Protein AF-0000000085161981 (afdb_homodimer)

InterPro domains:
  IPR054345 Molecular chaperone Tir-like [PF22550] (4-124)

Secondary structure (DSSP, 8-state):
----HHHHHHHHTT--EEEEETTEEEE--TTTT-TTEEEEEETTEEEEEEEEEEPPSSSHHHHHHHHHHHHHHT-SSSEEEEETTEEEEEEEEETTT--HHHHHHHHHHHHHHHHHHHHHHGGGS----/----HHHHHHHHHT--EEEEETTEEEE--TTTT-TTEEEEEETTEEEEEEEEEEPPSSSHHHHHHHHHHHHHHT-SSSEEEEETTEEEEEEEEETTT--HHHHHHHHHHHHHHHHHHHHHHGGGS----

Structure (mmCIF, N/CA/C/O backbone):
data_AF-0000000085161981-model_v1
#
loop_
_entity.id
_entity.type
_entity.pdbx_description
1 polymer 'Molecular chaperone Tir'
#
loop_
_atom_site.group_PDB
_atom_site.id
_atom_site.type_symbol
_atom_site.label_atom_id
_atom_site.label_alt_id
_atom_site.label_comp_id
_atom_site.label_asym_id
_atom_site.label_entity_id
_atom_site.label_seq_id
_atom_site.pdbx_PDB_ins_code
_atom_site.Cartn_x
_atom_site.Cartn_y
_atom_site.Cartn_z
_atom_site.occupancy
_atom_site.B_iso_or_equiv
_atom_site.auth_seq_id
_atom_site.auth_comp_id
_atom_site.auth_asym_id
_atom_site.auth_atom_id
_atom_site.pdbx_PDB_model_num
ATOM 1 N N . MET A 1 1 ? 21.594 -10.086 -23.703 1 44.62 1 MET A N 1
ATOM 2 C CA . MET A 1 1 ? 21 -8.805 -23.344 1 44.62 1 MET A CA 1
ATOM 3 C C . MET A 1 1 ? 21.125 -8.547 -21.844 1 44.62 1 MET A C 1
ATOM 5 O O . MET A 1 1 ? 21.25 -9.484 -21.047 1 44.62 1 MET A O 1
ATOM 9 N N . ALA A 1 2 ? 21.625 -7.461 -21.422 1 52.31 2 ALA A N 1
ATOM 10 C CA . ALA A 1 2 ? 22 -7.184 -20.031 1 52.31 2 ALA A CA 1
ATOM 11 C C . ALA A 1 2 ? 20.875 -7.527 -19.078 1 52.31 2 ALA A C 1
ATOM 13 O O . ALA A 1 2 ? 19.703 -7.227 -19.344 1 52.31 2 ALA A O 1
ATOM 14 N N . GLU A 1 3 ? 21.031 -8.594 -18.359 1 70.12 3 GLU A N 1
ATOM 15 C CA . GLU A 1 3 ? 20.094 -8.992 -17.312 1 70.12 3 GLU A CA 1
ATOM 16 C C . GLU A 1 3 ? 19.562 -7.777 -16.547 1 70.12 3 GLU A C 1
ATOM 18 O O . GLU A 1 3 ? 20.328 -6.887 -16.188 1 70.12 3 GLU A O 1
ATOM 23 N N . SER A 1 4 ? 18.25 -7.562 -16.641 1 87.69 4 SER A N 1
ATOM 24 C CA . SER A 1 4 ? 17.641 -6.434 -15.93 1 87.69 4 SER A CA 1
ATOM 25 C C . SER A 1 4 ? 17.891 -6.531 -14.43 1 87.69 4 SER A C 1
ATOM 27 O O . SER A 1 4 ? 18.172 -7.609 -13.906 1 87.69 4 SER A O 1
ATOM 29 N N . LYS A 1 5 ? 18.094 -5.414 -13.781 1 94.06 5 LYS A N 1
ATOM 30 C CA . LYS A 1 5 ? 18.172 -5.301 -12.328 1 94.06 5 LYS A CA 1
ATOM 31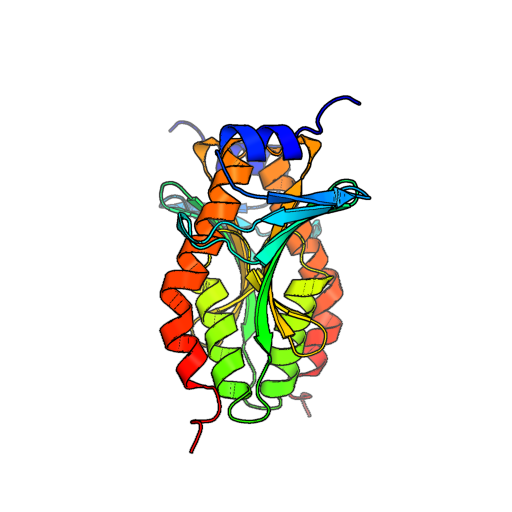 C C . LYS A 1 5 ? 17.188 -6.238 -11.641 1 94.06 5 LYS A C 1
ATOM 33 O O . LYS A 1 5 ? 17.516 -6.891 -10.656 1 94.06 5 LYS A O 1
ATOM 38 N N . ILE A 1 6 ? 16.031 -6.438 -12.188 1 96.12 6 ILE A N 1
ATOM 39 C CA . ILE A 1 6 ? 14.961 -7.246 -11.617 1 96.12 6 ILE A CA 1
ATOM 40 C C . ILE A 1 6 ? 15.297 -8.727 -11.758 1 96.12 6 ILE A C 1
ATOM 42 O O . ILE A 1 6 ? 15.195 -9.492 -10.797 1 96.12 6 ILE A O 1
ATOM 46 N N . GLU A 1 7 ? 15.703 -9.102 -12.898 1 94.69 7 GLU A N 1
ATOM 47 C CA . GLU A 1 7 ? 16.047 -10.492 -13.133 1 94.69 7 GLU A CA 1
ATOM 48 C C . GLU A 1 7 ? 17.234 -10.922 -12.266 1 94.69 7 GLU A C 1
ATOM 50 O O . GLU A 1 7 ? 17.25 -12.031 -11.734 1 94.69 7 GLU A O 1
ATOM 55 N N . ARG A 1 8 ? 18.188 -10.023 -12.164 1 95.88 8 ARG A N 1
ATOM 56 C CA . ARG A 1 8 ? 19.328 -10.297 -11.305 1 95.88 8 ARG A CA 1
ATOM 57 C C . ARG A 1 8 ? 18.891 -10.547 -9.867 1 95.88 8 ARG A C 1
ATOM 59 O O . ARG A 1 8 ? 19.406 -11.453 -9.195 1 95.88 8 ARG A O 1
ATOM 66 N N . TYR A 1 9 ? 17.953 -9.695 -9.391 1 97.19 9 TYR A N 1
ATOM 67 C CA . TYR A 1 9 ? 17.453 -9.867 -8.031 1 97.19 9 TYR A CA 1
ATOM 68 C C . TYR A 1 9 ? 16.75 -11.211 -7.883 1 97.19 9 TYR A C 1
ATOM 70 O O . TYR A 1 9 ? 16.906 -11.891 -6.871 1 97.19 9 TYR A O 1
ATOM 78 N N . LEU A 1 10 ? 15.992 -11.617 -8.883 1 96.81 10 LEU A N 1
ATOM 79 C CA . LEU A 1 10 ? 15.281 -12.891 -8.844 1 96.81 10 LEU A CA 1
ATOM 80 C C . LEU A 1 10 ? 16.266 -14.055 -8.781 1 96.81 10 LEU A C 1
ATOM 82 O O . LEU A 1 10 ? 16.047 -15.016 -8.039 1 96.81 10 LEU A O 1
ATOM 86 N N . ILE A 1 11 ? 17.312 -13.93 -9.523 1 95.88 11 ILE A N 1
ATOM 87 C CA . ILE A 1 11 ? 18.344 -14.953 -9.562 1 95.88 11 ILE A CA 1
ATOM 88 C C . ILE A 1 11 ? 19.047 -15.023 -8.203 1 95.88 11 ILE A C 1
ATOM 90 O O . ILE A 1 11 ? 19.219 -16.109 -7.645 1 95.88 11 ILE A O 1
ATOM 94 N N . ASP A 1 12 ? 19.391 -13.906 -7.695 1 96.56 12 ASP A N 1
ATOM 95 C CA . ASP A 1 12 ? 20.109 -13.852 -6.426 1 96.56 12 ASP A CA 1
ATOM 96 C C . ASP A 1 12 ? 19.25 -14.391 -5.289 1 96.56 12 ASP A C 1
ATOM 98 O O . ASP A 1 12 ? 19.766 -14.992 -4.34 1 96.56 12 ASP A O 1
ATOM 102 N N . LEU A 1 13 ? 17.969 -14.203 -5.375 1 95.56 13 LEU A N 1
ATOM 103 C CA . LEU A 1 13 ? 17.031 -14.688 -4.363 1 95.56 13 LEU A CA 1
ATOM 104 C C . LEU A 1 13 ? 16.781 -16.188 -4.539 1 95.56 13 LEU A C 1
ATOM 106 O O . LEU A 1 13 ? 16.172 -16.812 -3.672 1 95.56 13 LEU A O 1
ATOM 110 N N . MET A 1 14 ? 17.156 -16.766 -5.621 1 95.06 14 MET A N 1
ATOM 111 C CA . MET A 1 14 ? 17.062 -18.188 -5.945 1 95.06 14 MET A CA 1
ATOM 112 C C . MET A 1 14 ? 15.602 -18.609 -6.07 1 95.06 14 MET A C 1
ATOM 114 O O . MET A 1 14 ? 15.211 -19.672 -5.562 1 95.06 14 MET A O 1
ATOM 118 N N . PHE A 1 15 ? 14.852 -17.656 -6.66 1 95.38 15 PHE A N 1
ATOM 119 C CA . PHE A 1 15 ? 13.461 -18 -6.926 1 95.38 15 PHE A CA 1
ATOM 120 C C . PHE A 1 15 ? 13.328 -18.703 -8.266 1 95.38 15 PHE A C 1
ATOM 122 O O . PHE A 1 15 ? 14.055 -18.406 -9.211 1 95.38 15 PHE A O 1
ATOM 129 N N . THR A 1 16 ? 12.438 -19.672 -8.258 1 96.44 16 THR A N 1
ATOM 130 C CA . THR A 1 16 ? 12.016 -20.219 -9.547 1 96.44 16 THR A CA 1
ATOM 131 C C . THR A 1 16 ? 11.039 -19.281 -10.234 1 96.44 16 THR A C 1
ATOM 133 O O . THR A 1 16 ? 10.055 -18.859 -9.633 1 96.44 16 THR A O 1
ATOM 136 N N . TYR A 1 17 ? 11.359 -18.812 -11.438 1 96.88 17 TYR A N 1
ATOM 137 C CA . TYR A 1 17 ? 10.484 -17.875 -12.156 1 96.88 17 TYR A CA 1
ATOM 138 C C . TYR A 1 17 ? 10.516 -18.141 -13.656 1 96.88 17 TYR A C 1
ATOM 140 O O . TYR A 1 17 ? 11.375 -18.891 -14.141 1 96.88 17 TYR A O 1
ATOM 148 N N . ARG A 1 18 ? 9.531 -17.672 -14.328 1 97.44 18 ARG A N 1
ATOM 149 C CA . ARG A 1 18 ? 9.5 -17.672 -15.789 1 97.44 18 ARG A CA 1
ATOM 150 C C . ARG A 1 18 ? 9.523 -16.234 -16.328 1 97.44 18 ARG A C 1
ATOM 152 O O . ARG A 1 18 ? 8.836 -15.359 -15.805 1 97.44 18 ARG A O 1
ATOM 159 N N . ASP A 1 19 ? 10.352 -16.016 -17.297 1 96.56 19 ASP A N 1
ATOM 160 C CA . ASP A 1 19 ? 10.375 -14.758 -18.031 1 96.56 19 ASP A CA 1
ATOM 161 C C . ASP A 1 19 ? 9.305 -14.727 -19.109 1 96.56 19 ASP A C 1
ATOM 163 O O . ASP A 1 19 ? 9.398 -15.469 -20.094 1 96.56 19 ASP A O 1
ATOM 167 N N . LEU A 1 20 ? 8.336 -13.883 -18.984 1 96.12 20 LEU A N 1
ATOM 168 C CA . LEU A 1 20 ? 7.211 -13.852 -19.922 1 96.12 20 LEU A CA 1
ATOM 169 C C . LEU A 1 20 ? 7.477 -12.875 -21.062 1 96.12 20 LEU A C 1
ATOM 171 O O . LEU A 1 20 ? 6.672 -12.766 -21.984 1 96.12 20 LEU A O 1
ATOM 175 N N . GLY A 1 21 ? 8.625 -12.234 -21 1 93.88 21 GLY A N 1
ATOM 176 C CA . GLY A 1 21 ? 8.898 -11.172 -21.953 1 93.88 21 GLY A CA 1
ATOM 177 C C . GLY A 1 21 ? 8.242 -9.859 -21.594 1 93.88 21 GLY A C 1
ATOM 178 O O . GLY A 1 21 ? 7.434 -9.797 -20.672 1 93.88 21 GLY A O 1
ATOM 179 N N . ASP A 1 22 ? 8.711 -8.703 -22.297 1 93.94 22 ASP A N 1
ATOM 180 C CA . ASP A 1 22 ? 8.117 -7.383 -22.125 1 93.94 22 ASP A CA 1
ATOM 181 C C . ASP A 1 22 ? 8.227 -6.902 -20.688 1 93.94 22 ASP A C 1
ATOM 183 O O . ASP A 1 22 ? 7.266 -6.359 -20.141 1 93.94 22 ASP A O 1
ATOM 187 N N . ASN A 1 23 ? 9.289 -7.258 -20.062 1 95.31 23 ASN A N 1
ATOM 188 C CA . ASN A 1 23 ? 9.586 -6.797 -18.703 1 95.31 23 ASN A CA 1
ATOM 189 C C . ASN A 1 23 ? 8.609 -7.371 -17.688 1 95.31 23 ASN A C 1
ATOM 191 O O . ASN A 1 23 ? 8.141 -6.656 -16.812 1 95.31 23 ASN A O 1
ATOM 195 N N . MET A 1 24 ? 8.258 -8.531 -17.891 1 97.25 24 MET A N 1
ATOM 196 C CA . MET A 1 24 ? 7.324 -9.203 -17 1 97.25 24 MET A CA 1
ATOM 197 C C . MET A 1 24 ? 7.828 -10.594 -16.641 1 97.25 24 MET A C 1
ATOM 199 O O . MET A 1 24 ? 8.336 -11.32 -17.484 1 97.25 24 MET A O 1
ATOM 203 N N . TRP A 1 25 ? 7.73 -10.961 -15.391 1 97.94 25 TRP A N 1
ATOM 204 C CA . TRP A 1 25 ? 8.125 -12.258 -14.844 1 97.94 25 TRP A CA 1
ATOM 205 C C . TRP A 1 25 ? 7.031 -12.82 -13.945 1 97.94 25 TRP A C 1
ATOM 207 O O . TRP A 1 25 ? 6.305 -12.062 -13.297 1 97.94 25 TRP A O 1
ATOM 217 N N . ILE A 1 26 ? 6.91 -14.094 -13.938 1 98.19 26 ILE A N 1
ATOM 218 C CA . ILE A 1 26 ? 6.012 -14.75 -13 1 98.19 26 ILE A CA 1
ATOM 219 C C . ILE A 1 26 ? 6.805 -15.711 -12.117 1 98.19 26 ILE A C 1
ATOM 221 O O . ILE A 1 26 ? 7.594 -16.516 -12.617 1 98.19 26 ILE A O 1
ATOM 225 N N . ILE A 1 27 ? 6.688 -15.555 -10.852 1 97.94 27 ILE A N 1
ATOM 226 C CA . ILE A 1 27 ? 7.367 -16.406 -9.875 1 97.94 27 ILE A CA 1
ATOM 227 C C . ILE A 1 27 ? 6.551 -17.672 -9.641 1 97.94 27 ILE A C 1
ATOM 229 O O . ILE A 1 27 ? 5.348 -17.609 -9.375 1 97.94 27 ILE A O 1
ATOM 233 N N . GLU A 1 28 ? 7.156 -18.797 -9.797 1 95.81 28 GLU A N 1
ATOM 234 C CA . GLU A 1 28 ? 6.578 -20.109 -9.555 1 95.81 28 GLU A CA 1
ATOM 235 C C . GLU A 1 28 ? 7.348 -20.859 -8.477 1 95.81 28 GLU A C 1
ATOM 237 O O . GLU A 1 28 ? 8.016 -21.859 -8.766 1 95.81 28 GLU A O 1
ATOM 242 N N . ASP A 1 29 ? 7.289 -20.359 -7.387 1 91.06 29 ASP A N 1
ATOM 243 C CA . ASP A 1 29 ? 8.07 -20.859 -6.266 1 91.06 29 ASP A CA 1
ATOM 244 C C . ASP A 1 29 ? 7.18 -21.203 -5.078 1 91.06 29 ASP A C 1
ATOM 246 O O . ASP A 1 29 ? 6.879 -20.344 -4.25 1 91.06 29 ASP A O 1
ATOM 250 N N . GLU A 1 30 ? 6.777 -22.406 -4.988 1 86.81 30 GLU A N 1
ATOM 251 C CA . GLU A 1 30 ? 5.891 -22.859 -3.926 1 86.81 30 GLU A CA 1
ATOM 252 C C . GLU A 1 30 ? 6.617 -22.938 -2.586 1 86.81 30 GLU A C 1
ATOM 254 O O . GLU A 1 30 ? 6.027 -22.656 -1.539 1 86.81 30 GLU A O 1
ATOM 259 N N . ASP A 1 31 ? 7.914 -23.266 -2.646 1 88.06 31 ASP A N 1
ATOM 260 C CA . ASP A 1 31 ? 8.703 -23.422 -1.424 1 88.06 31 ASP A CA 1
ATOM 261 C C . ASP A 1 31 ? 8.742 -22.125 -0.632 1 88.06 31 ASP A C 1
ATOM 263 O O . ASP A 1 31 ? 8.797 -22.141 0.6 1 88.06 31 ASP A O 1
ATOM 267 N N . HIS A 1 32 ? 8.648 -21 -1.341 1 87.38 32 HIS A N 1
ATOM 268 C CA . HIS A 1 32 ? 8.695 -19.703 -0.683 1 87.38 32 HIS A CA 1
ATOM 269 C C . HIS A 1 32 ? 7.312 -19.062 -0.629 1 87.38 32 HIS A C 1
ATOM 271 O O . HIS A 1 32 ? 7.18 -17.875 -0.322 1 87.38 32 HIS A O 1
ATOM 277 N N . SER A 1 33 ? 6.281 -19.766 -1.031 1 90.56 33 SER A N 1
ATOM 278 C CA . SER A 1 33 ? 4.898 -19.297 -1.006 1 90.56 33 SER A CA 1
ATOM 279 C C . SER A 1 33 ? 4.707 -18.094 -1.92 1 90.56 33 SER A C 1
ATOM 281 O O . SER A 1 33 ? 4.008 -17.141 -1.562 1 90.56 33 SER A O 1
ATOM 283 N N . LEU A 1 34 ? 5.363 -18.062 -3.055 1 94.44 34 LEU A N 1
ATOM 284 C CA . LEU A 1 34 ? 5.285 -16.969 -4.004 1 94.44 34 LEU A CA 1
ATOM 285 C C . LEU A 1 34 ? 4.766 -17.438 -5.355 1 94.44 34 LEU A C 1
ATOM 287 O O . LEU A 1 34 ? 5.027 -16.812 -6.383 1 94.44 34 LEU A O 1
ATOM 291 N N . ASN A 1 35 ? 4.094 -18.578 -5.246 1 94.44 35 ASN A N 1
ATOM 292 C CA . ASN A 1 35 ? 3.559 -19.078 -6.508 1 94.44 35 ASN A CA 1
ATOM 293 C C . ASN A 1 35 ? 2.521 -18.125 -7.094 1 94.44 35 ASN A C 1
ATOM 295 O O . ASN A 1 35 ? 1.582 -17.719 -6.406 1 94.44 35 ASN A O 1
ATOM 299 N N . GLY A 1 36 ? 2.73 -17.734 -8.367 1 96.25 36 GLY A N 1
ATOM 300 C CA . GLY A 1 36 ? 1.755 -16.922 -9.078 1 96.25 36 GLY A CA 1
ATOM 301 C C . GLY A 1 36 ? 2.006 -15.438 -8.945 1 96.25 36 GLY A C 1
ATOM 302 O O . GLY A 1 36 ? 1.301 -14.625 -9.547 1 96.25 36 GLY A O 1
ATOM 303 N N . VAL A 1 37 ? 3.029 -15.078 -8.203 1 98 37 VAL A N 1
ATOM 304 C CA . VAL A 1 37 ? 3.363 -13.664 -8.062 1 98 37 VAL A CA 1
ATOM 305 C C . VAL A 1 37 ? 3.957 -13.141 -9.367 1 98 37 VAL A C 1
ATOM 307 O O . VAL A 1 37 ? 4.852 -13.766 -9.945 1 98 37 VAL A O 1
ATOM 310 N N . VAL A 1 38 ? 3.455 -12.031 -9.82 1 98.06 38 VAL A N 1
ATOM 311 C CA . VAL A 1 38 ? 3.916 -11.414 -11.062 1 98.06 38 VAL A CA 1
ATOM 312 C C . VAL A 1 38 ? 4.754 -10.172 -10.742 1 98.06 38 VAL A C 1
ATOM 314 O O . VAL A 1 38 ? 4.387 -9.375 -9.875 1 98.06 38 VAL A O 1
ATOM 317 N N . VAL A 1 39 ? 5.891 -10.055 -11.383 1 98.19 39 VAL A N 1
ATOM 318 C CA . VAL A 1 39 ? 6.734 -8.859 -11.336 1 98.19 39 VAL A CA 1
ATOM 319 C C . VAL A 1 39 ? 6.781 -8.211 -12.719 1 98.19 39 VAL A C 1
ATOM 321 O O . VAL A 1 39 ? 7.102 -8.867 -13.711 1 98.19 39 VAL A O 1
ATOM 324 N N . MET A 1 40 ? 6.449 -6.984 -12.719 1 97.25 40 MET A N 1
ATOM 325 C CA . MET A 1 40 ? 6.441 -6.266 -13.984 1 97.25 40 MET A CA 1
ATOM 326 C C . MET A 1 40 ? 7.133 -4.914 -13.852 1 97.25 40 MET A C 1
ATOM 328 O O . MET A 1 40 ? 7.012 -4.25 -12.82 1 97.25 40 MET A O 1
ATOM 332 N N . TYR A 1 41 ? 7.848 -4.547 -14.859 1 97.5 41 TYR A N 1
ATOM 333 C CA . TYR A 1 41 ? 8.453 -3.221 -14.922 1 97.5 41 TYR A CA 1
ATOM 334 C C . TYR A 1 41 ? 7.738 -2.342 -15.938 1 97.5 41 TYR A C 1
ATOM 336 O O . TYR A 1 41 ? 7.742 -2.635 -17.141 1 97.5 41 TYR A O 1
ATOM 344 N N . GLU A 1 42 ? 7.016 -1.438 -15.508 1 94.19 42 GLU A N 1
ATOM 345 C CA . GLU A 1 42 ? 6.418 -0.346 -16.266 1 94.19 42 GLU A CA 1
ATOM 346 C C . GLU A 1 42 ? 7 1.001 -15.852 1 94.19 42 GLU A C 1
ATOM 348 O O . GLU A 1 42 ? 6.59 1.577 -14.844 1 94.19 42 GLU A O 1
ATOM 353 N N . ALA A 1 43 ? 7.91 1.453 -16.734 1 92.38 43 ALA A N 1
ATOM 354 C CA . ALA A 1 43 ? 8.703 2.619 -16.359 1 92.38 43 ALA A CA 1
ATOM 355 C C . ALA A 1 43 ? 7.82 3.736 -15.812 1 92.38 43 ALA A C 1
ATOM 357 O O . ALA A 1 43 ? 6.793 4.07 -16.422 1 92.38 43 ALA A O 1
ATOM 358 N N . PRO A 1 44 ? 8.375 4.297 -14.594 1 92.56 44 PRO A N 1
ATOM 359 C CA . PRO A 1 44 ? 9.586 4.055 -13.812 1 92.56 44 PRO A CA 1
ATOM 360 C C . PRO A 1 44 ? 9.359 3.078 -12.656 1 92.56 44 PRO A C 1
ATOM 362 O O . PRO A 1 44 ? 10.195 2.975 -11.758 1 92.56 44 PRO A O 1
ATOM 365 N N . LEU A 1 45 ? 8.234 2.27 -12.703 1 94 45 LEU A N 1
ATOM 366 C CA . LEU A 1 45 ? 7.816 1.512 -11.531 1 94 45 LEU A CA 1
ATOM 367 C C . LEU A 1 45 ? 8.023 0.016 -11.742 1 94 45 LEU A C 1
ATOM 369 O O . LEU A 1 45 ? 7.945 -0.467 -12.875 1 94 45 LEU A O 1
ATOM 373 N N . VAL A 1 46 ? 8.398 -0.599 -10.68 1 96.5 46 VAL A N 1
ATOM 374 C CA . VAL A 1 46 ? 8.32 -2.053 -10.578 1 96.5 46 VAL A CA 1
ATOM 375 C C . VAL A 1 46 ? 7.051 -2.449 -9.82 1 96.5 46 VAL A C 1
ATOM 377 O O . VAL A 1 46 ? 6.852 -2.045 -8.672 1 96.5 46 VAL A O 1
ATOM 380 N N . ILE A 1 47 ? 6.199 -3.209 -10.492 1 97 47 ILE A N 1
ATOM 381 C CA . ILE A 1 47 ? 4.93 -3.615 -9.906 1 97 47 ILE A CA 1
ATOM 382 C C . ILE A 1 47 ? 4.977 -5.102 -9.555 1 97 47 ILE A C 1
ATOM 384 O O . ILE A 1 47 ? 5.34 -5.934 -10.391 1 97 47 ILE A O 1
ATOM 388 N N . ILE A 1 48 ? 4.746 -5.402 -8.359 1 97.56 48 ILE A N 1
ATOM 389 C CA . ILE A 1 48 ? 4.645 -6.773 -7.875 1 97.56 48 ILE A CA 1
ATOM 390 C C . ILE A 1 48 ? 3.205 -7.074 -7.465 1 97.56 48 ILE A C 1
ATOM 392 O O . ILE A 1 48 ? 2.641 -6.383 -6.613 1 97.56 48 ILE A O 1
ATOM 396 N N . ARG A 1 49 ? 2.619 -8.055 -8.055 1 97.56 49 ARG A N 1
ATOM 397 C CA . ARG A 1 49 ? 1.221 -8.305 -7.723 1 97.56 49 ARG A CA 1
ATOM 398 C C . ARG A 1 49 ? 0.894 -9.789 -7.805 1 97.56 49 ARG A C 1
ATOM 400 O O . ARG A 1 49 ? 1.59 -10.547 -8.484 1 97.56 49 ARG A O 1
ATOM 407 N N . VAL A 1 50 ? -0.146 -10.188 -7.117 1 97.56 50 VAL A N 1
ATOM 408 C CA . VAL A 1 50 ? -0.612 -11.57 -7.148 1 97.56 50 VAL A CA 1
ATOM 409 C C . VAL A 1 50 ? -2.125 -11.609 -6.953 1 97.56 50 VAL A C 1
ATOM 411 O O . VAL A 1 50 ? -2.684 -10.805 -6.207 1 97.56 50 VAL A O 1
ATOM 414 N N . LEU A 1 51 ? -2.738 -12.484 -7.715 1 97.25 51 LEU A N 1
ATOM 415 C CA . LEU A 1 51 ? -4.156 -12.758 -7.508 1 97.25 51 LEU A CA 1
ATOM 416 C C . LEU A 1 51 ? -4.367 -13.578 -6.238 1 97.25 51 LEU A C 1
ATOM 418 O O . LEU A 1 51 ? -3.838 -14.68 -6.113 1 97.25 51 LEU A O 1
ATOM 422 N N . VAL A 1 52 ? -5.105 -13.016 -5.309 1 96.75 52 VAL A N 1
ATOM 423 C CA . VAL A 1 52 ? -5.367 -13.711 -4.055 1 96.75 52 VAL A CA 1
ATOM 424 C C . VAL A 1 52 ? -6.605 -14.594 -4.199 1 96.75 52 VAL A C 1
ATOM 426 O O . VAL A 1 52 ? -6.578 -15.773 -3.85 1 96.75 52 VAL A O 1
ATOM 429 N N . MET A 1 53 ? -7.625 -14.016 -4.707 1 96.06 53 MET A N 1
ATOM 430 C CA . MET A 1 53 ? -8.867 -14.742 -4.949 1 96.06 53 MET A CA 1
ATOM 431 C C . MET A 1 53 ? -9.852 -13.875 -5.73 1 96.06 53 MET A C 1
ATOM 433 O O . MET A 1 53 ? -9.688 -12.664 -5.816 1 96.06 53 MET A O 1
ATOM 437 N N . HIS A 1 54 ? -10.844 -14.602 -6.297 1 95.69 54 HIS A N 1
ATOM 438 C CA . HIS A 1 54 ? -11.969 -13.875 -6.879 1 95.69 54 HIS A CA 1
ATOM 439 C C . HIS A 1 54 ? -12.93 -13.383 -5.801 1 95.69 54 HIS A C 1
ATOM 441 O O . HIS A 1 54 ? -13.234 -14.117 -4.855 1 95.69 54 HIS A O 1
ATOM 447 N N . ALA A 1 55 ? -13.312 -12.141 -5.949 1 95.81 55 ALA A N 1
ATOM 448 C CA . ALA A 1 55 ? -14.25 -11.602 -4.965 1 95.81 55 ALA A CA 1
ATOM 449 C C . ALA A 1 55 ? -15.602 -12.297 -5.051 1 95.81 55 ALA A C 1
ATOM 451 O O . ALA A 1 55 ? -16.219 -12.336 -6.121 1 95.81 55 ALA A O 1
ATOM 452 N N . PRO A 1 56 ? -15.984 -12.836 -3.963 1 93.88 56 PRO A N 1
ATOM 453 C CA . PRO A 1 56 ? -17.297 -13.492 -3.988 1 93.88 56 PRO A CA 1
ATOM 454 C C . PRO A 1 56 ? -18.453 -12.5 -4.098 1 93.88 56 PRO A C 1
ATOM 456 O O . PRO A 1 56 ? -18.281 -11.32 -3.785 1 93.88 56 PRO A O 1
ATOM 459 N N . GLU A 1 57 ? -19.578 -13.055 -4.48 1 91.69 57 GLU A N 1
ATOM 460 C CA . GLU A 1 57 ? -20.766 -12.211 -4.594 1 91.69 57 GLU A CA 1
ATOM 461 C C . GLU A 1 57 ? -21.406 -11.961 -3.229 1 91.69 57 GLU A C 1
ATOM 463 O O . GLU A 1 57 ? -21.969 -10.891 -2.992 1 91.69 57 GLU A O 1
ATOM 468 N N . GLN A 1 58 ? -21.203 -12.93 -2.418 1 91.81 58 GLN A N 1
ATOM 469 C CA . GLN A 1 58 ? -21.797 -12.812 -1.09 1 91.81 58 GLN A CA 1
ATOM 470 C C . GLN A 1 58 ? -20.766 -12.336 -0.066 1 91.81 58 GLN A C 1
ATOM 472 O O . GLN A 1 58 ? -19.562 -12.492 -0.267 1 91.81 58 GLN A O 1
ATOM 477 N N . ASN A 1 59 ? -21.297 -11.664 1.021 1 92.94 59 ASN A N 1
ATOM 478 C CA . ASN A 1 59 ? -20.484 -11.242 2.158 1 92.94 59 ASN A CA 1
ATOM 479 C C . ASN A 1 59 ? -19.375 -10.273 1.731 1 92.94 59 ASN A C 1
ATOM 481 O O . ASN A 1 59 ? -18.297 -10.25 2.33 1 92.94 59 ASN A O 1
ATOM 485 N N . ARG A 1 60 ? -19.641 -9.547 0.701 1 94.88 60 ARG A N 1
ATOM 486 C CA . ARG A 1 60 ? -18.641 -8.656 0.125 1 94.88 60 ARG A CA 1
ATOM 487 C C . ARG A 1 60 ? -18.266 -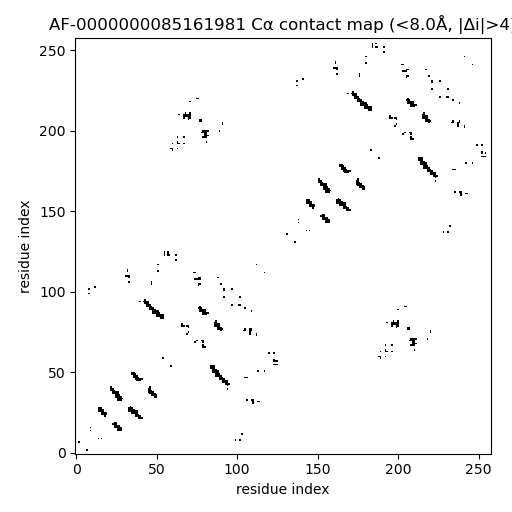7.547 1.1 1 94.88 60 ARG A C 1
ATOM 489 O O . ARG A 1 60 ? -17.094 -7.203 1.241 1 94.88 60 ARG A O 1
ATOM 496 N N . LEU A 1 61 ? -19.328 -7.012 1.714 1 95.88 61 LEU A N 1
ATOM 497 C CA . LEU A 1 61 ? -19.031 -5.914 2.627 1 95.88 61 LEU A CA 1
ATOM 498 C C . LEU A 1 61 ? -18.094 -6.367 3.746 1 95.88 61 LEU A C 1
ATOM 500 O O . LEU A 1 61 ? -17.125 -5.68 4.07 1 95.88 61 LEU A O 1
ATOM 504 N N . GLU A 1 62 ? -18.375 -7.477 4.312 1 96.25 62 GLU A N 1
ATOM 505 C CA . GLU A 1 62 ? -17.547 -8 5.395 1 96.25 62 GLU A CA 1
ATOM 506 C C . GLU A 1 62 ? -16.125 -8.297 4.91 1 96.25 62 GLU A C 1
ATOM 508 O O . GLU A 1 62 ? -15.156 -7.98 5.594 1 96.25 62 GLU A O 1
ATOM 513 N N . LEU A 1 63 ? -16.062 -8.875 3.791 1 97.31 63 LEU A N 1
ATOM 514 C CA . LEU A 1 63 ? -14.758 -9.219 3.232 1 97.31 63 LEU A CA 1
ATOM 515 C C . LEU A 1 63 ? -13.953 -7.969 2.906 1 97.31 63 LEU A C 1
ATOM 517 O O . LEU A 1 63 ? -12.773 -7.879 3.25 1 97.31 63 LEU A O 1
ATOM 521 N N . PHE A 1 64 ? -14.609 -7.02 2.252 1 98 64 PHE A N 1
ATOM 522 C CA . PHE A 1 64 ? -13.914 -5.797 1.872 1 98 64 PHE A CA 1
ATOM 523 C C . PHE A 1 64 ? -13.516 -4.992 3.105 1 98 64 PHE A C 1
ATOM 525 O O . PHE A 1 64 ? -12.461 -4.359 3.127 1 98 64 PHE A O 1
ATOM 532 N N . THR A 1 65 ? -14.352 -5.035 4.113 1 97.5 65 THR A N 1
ATOM 533 C CA . THR A 1 65 ? -13.977 -4.441 5.395 1 97.5 65 THR A CA 1
ATOM 534 C C . THR A 1 65 ? -12.695 -5.082 5.93 1 97.5 65 THR A C 1
ATOM 536 O O . THR A 1 65 ? -11.766 -4.379 6.336 1 97.5 65 THR A O 1
ATOM 539 N N . LYS A 1 66 ? -12.664 -6.363 5.914 1 97.25 66 LYS A N 1
ATOM 540 C CA . LYS A 1 66 ? -11.508 -7.098 6.43 1 97.25 66 LYS A CA 1
ATOM 541 C C . LYS A 1 66 ? -10.242 -6.762 5.637 1 97.25 66 LYS A C 1
ATOM 543 O O . LYS A 1 66 ? -9.172 -6.57 6.219 1 97.25 66 LYS A O 1
ATOM 548 N N . LEU A 1 67 ? -10.359 -6.695 4.305 1 98.06 67 LEU A N 1
ATOM 549 C CA . LEU A 1 67 ? -9.219 -6.355 3.459 1 98.06 67 LEU A CA 1
ATOM 550 C C . LEU A 1 67 ? -8.664 -4.984 3.818 1 98.06 67 LEU A C 1
ATOM 552 O O . LEU A 1 67 ? -7.449 -4.812 3.945 1 98.06 67 LEU A O 1
ATOM 556 N N . LEU A 1 68 ? -9.539 -4.012 3.98 1 98.31 68 LEU A N 1
ATOM 557 C CA . LEU A 1 68 ? -9.125 -2.654 4.316 1 98.31 68 LEU A CA 1
ATOM 558 C C . LEU A 1 68 ? -8.523 -2.6 5.715 1 98.31 68 LEU A C 1
ATOM 560 O O . LEU A 1 68 ? -7.578 -1.846 5.957 1 98.31 68 LEU A O 1
ATOM 564 N N . GLU A 1 69 ? -9.039 -3.375 6.613 1 97.75 69 GLU A N 1
ATOM 565 C CA . GLU A 1 69 ? -8.477 -3.445 7.957 1 97.75 69 GLU A CA 1
ATOM 566 C C . GLU A 1 69 ? -7.078 -4.062 7.941 1 97.75 69 GLU A C 1
ATOM 568 O O . GLU A 1 69 ? -6.188 -3.615 8.664 1 97.75 69 GLU A O 1
ATOM 573 N N . LEU A 1 70 ? -6.93 -5.086 7.18 1 97 70 LEU A N 1
ATOM 574 C CA . LEU A 1 70 ? -5.617 -5.711 7.051 1 97 70 LEU A CA 1
ATOM 575 C C . LEU A 1 70 ? -4.605 -4.738 6.457 1 97 70 LEU A C 1
ATOM 577 O O . LEU A 1 70 ? -3.436 -4.734 6.852 1 97 70 LEU A O 1
ATOM 581 N N . ASN A 1 71 ? -5.012 -3.881 5.508 1 97.06 71 ASN A N 1
ATOM 582 C CA . ASN A 1 71 ? -4.141 -2.863 4.934 1 97.06 71 ASN A CA 1
ATOM 583 C C . ASN A 1 71 ? -3.621 -1.904 6 1 97.06 71 ASN A C 1
ATOM 585 O O . ASN A 1 71 ? -2.518 -1.368 5.871 1 97.06 71 ASN A O 1
ATOM 589 N N . ALA A 1 72 ? -4.371 -1.723 7.039 1 95.25 72 ALA A N 1
ATOM 590 C CA . ALA A 1 72 ? -3.977 -0.797 8.094 1 95.25 72 ALA A CA 1
ATOM 591 C C . ALA A 1 72 ? -3.043 -1.474 9.094 1 95.25 72 ALA A C 1
ATOM 593 O O . ALA A 1 72 ? -2.117 -0.843 9.617 1 95.25 72 ALA A O 1
ATOM 594 N N . SER A 1 73 ? -3.201 -2.717 9.32 1 90.38 73 SER A N 1
ATOM 595 C CA . SER A 1 73 ? -2.611 -3.326 10.508 1 90.38 73 SER A CA 1
ATOM 596 C C . SER A 1 73 ? -1.489 -4.289 10.133 1 90.38 73 SER A C 1
ATOM 598 O O . SER A 1 73 ? -0.472 -4.367 10.828 1 90.38 73 SER A O 1
ATOM 600 N N . ASP A 1 74 ? -1.659 -4.973 9.047 1 86.94 74 ASP A N 1
ATOM 601 C CA . ASP A 1 74 ? -0.81 -6.145 8.867 1 86.94 74 ASP A CA 1
ATOM 602 C C . ASP A 1 74 ? 0.028 -6.027 7.594 1 86.94 74 ASP A C 1
ATOM 604 O O . ASP A 1 74 ? 1.121 -6.594 7.512 1 86.94 74 ASP A O 1
ATOM 608 N N . VAL A 1 75 ? -0.438 -5.312 6.629 1 87.88 75 VAL A N 1
ATOM 609 C CA . VAL A 1 75 ? 0.279 -5.238 5.359 1 87.88 75 VAL A CA 1
ATOM 610 C C . VAL A 1 75 ? 1.281 -4.086 5.402 1 87.88 75 VAL A C 1
ATOM 612 O O . VAL A 1 75 ? 0.903 -2.92 5.266 1 87.88 75 VAL A O 1
ATOM 615 N N . VAL A 1 76 ? 2.545 -4.406 5.473 1 87.25 76 VAL A N 1
ATOM 616 C CA . VAL A 1 76 ? 3.594 -3.41 5.656 1 87.25 76 VAL A CA 1
ATOM 617 C C . VAL A 1 76 ? 4.039 -2.871 4.297 1 87.25 76 VAL A C 1
ATOM 619 O O . VAL A 1 76 ? 4.27 -1.67 4.145 1 87.25 76 VAL A O 1
ATOM 622 N N . HIS A 1 77 ? 4.215 -3.814 3.34 1 89.69 77 HIS A N 1
ATOM 623 C CA . HIS A 1 77 ? 4.547 -3.465 1.964 1 89.69 77 HIS A CA 1
ATOM 624 C C . HIS A 1 77 ? 3.449 -3.904 1.002 1 89.69 77 HIS A C 1
ATOM 626 O O . HIS A 1 77 ? 3.182 -5.098 0.861 1 89.69 77 HIS A O 1
ATOM 632 N N . GLY A 1 78 ? 2.904 -2.854 0.379 1 93.75 78 GLY A N 1
ATOM 633 C CA . GLY A 1 78 ? 1.825 -3.133 -0.555 1 93.75 78 GLY A CA 1
ATOM 634 C C . GLY A 1 78 ? 0.448 -2.924 0.046 1 93.75 78 GLY A C 1
ATOM 635 O O . GLY A 1 78 ? 0.292 -2.17 1.009 1 93.75 78 GLY A O 1
ATOM 636 N N . ALA A 1 79 ? -0.503 -3.553 -0.675 1 96.94 79 ALA A N 1
ATOM 637 C CA . ALA A 1 79 ? -1.893 -3.389 -0.257 1 96.94 79 ALA A CA 1
ATOM 638 C C . ALA A 1 79 ? -2.791 -4.43 -0.916 1 96.94 79 ALA A C 1
ATOM 640 O O . ALA A 1 79 ? -2.527 -4.867 -2.039 1 96.94 79 ALA A O 1
ATOM 641 N N . TYR A 1 80 ? -3.863 -4.781 -0.122 1 98.25 80 TYR A N 1
ATOM 642 C CA . TYR A 1 80 ? -4.996 -5.434 -0.766 1 98.25 80 TYR A CA 1
ATOM 643 C C . TYR A 1 80 ? -5.766 -4.453 -1.645 1 98.25 80 TYR A C 1
ATOM 645 O O . TYR A 1 80 ? -5.98 -3.301 -1.26 1 98.25 80 TYR A O 1
ATOM 653 N N . ALA A 1 81 ? -6.176 -4.949 -2.797 1 98.38 81 ALA A N 1
ATOM 654 C CA . ALA A 1 81 ? -6.871 -4.117 -3.773 1 98.38 81 ALA A CA 1
ATOM 655 C C . ALA A 1 81 ? -7.855 -4.941 -4.598 1 98.38 81 ALA A C 1
ATOM 657 O O . ALA A 1 81 ? -7.883 -6.172 -4.496 1 98.38 81 ALA A O 1
ATOM 658 N N . LEU A 1 82 ? -8.648 -4.18 -5.285 1 98.19 82 LEU A N 1
ATOM 659 C CA . LEU A 1 82 ? -9.641 -4.797 -6.164 1 98.19 82 LEU A CA 1
ATOM 660 C C . LEU A 1 82 ? -9.43 -4.363 -7.609 1 98.19 82 LEU A C 1
ATOM 662 O O . LEU A 1 82 ? -9.352 -3.166 -7.898 1 98.19 82 LEU A O 1
ATOM 666 N N . GLU A 1 83 ? -9.242 -5.344 -8.484 1 96.88 83 GLU A N 1
ATOM 667 C CA . GLU A 1 83 ? -9.109 -5.121 -9.922 1 96.88 83 GLU A CA 1
ATOM 668 C C . GLU A 1 83 ? -10.008 -6.066 -10.711 1 96.88 83 GLU A C 1
ATOM 670 O O . GLU A 1 83 ? -9.797 -7.281 -10.711 1 96.88 83 GLU A O 1
ATOM 675 N N . ASN A 1 84 ? -11.031 -5.574 -11.445 1 94.88 84 ASN A N 1
ATOM 676 C CA . ASN A 1 84 ? -11.961 -6.375 -12.234 1 94.88 84 ASN A CA 1
ATOM 677 C C . ASN A 1 84 ? -12.586 -7.488 -11.398 1 94.88 84 ASN A C 1
ATOM 679 O O . ASN A 1 84 ? -12.602 -8.648 -11.812 1 94.88 84 ASN A O 1
ATOM 683 N N . ASN A 1 85 ? -12.891 -7.262 -10.172 1 95.25 85 ASN A N 1
ATOM 684 C CA . ASN A 1 85 ? -13.555 -8.156 -9.227 1 95.25 85 ASN A CA 1
ATOM 685 C C . ASN A 1 85 ? -12.586 -9.211 -8.688 1 95.25 85 ASN A C 1
ATOM 687 O O . ASN A 1 85 ? -13.016 -10.211 -8.117 1 95.25 85 ASN A O 1
ATOM 691 N N . ASP A 1 86 ? -11.344 -9 -8.992 1 97.5 86 ASP A N 1
ATOM 692 C CA . ASP A 1 86 ? -10.312 -9.836 -8.398 1 97.5 86 ASP A CA 1
ATOM 693 C C . ASP A 1 86 ? -9.641 -9.141 -7.215 1 97.5 86 ASP A C 1
ATOM 695 O O . ASP A 1 86 ? -9.258 -7.973 -7.316 1 97.5 86 ASP A O 1
ATOM 699 N N . ILE A 1 87 ? -9.57 -9.891 -6.141 1 98 87 ILE A N 1
ATOM 700 C CA . ILE A 1 87 ? -8.797 -9.414 -4.996 1 98 87 ILE A CA 1
ATOM 701 C C . ILE A 1 87 ? -7.32 -9.742 -5.199 1 98 87 ILE A C 1
ATOM 703 O O . ILE A 1 87 ? -6.957 -10.906 -5.379 1 98 87 ILE A O 1
ATOM 707 N N . ILE A 1 88 ? -6.57 -8.664 -5.176 1 98.12 88 ILE A N 1
ATOM 708 C CA . ILE A 1 88 ? -5.145 -8.852 -5.402 1 98.12 88 ILE A CA 1
ATOM 709 C C . ILE A 1 88 ? -4.352 -8.258 -4.238 1 98.12 88 ILE A C 1
ATOM 711 O O . ILE A 1 88 ? -4.895 -7.488 -3.438 1 98.12 88 ILE A O 1
ATOM 715 N N . LEU A 1 89 ? -3.143 -8.703 -4.074 1 97.44 89 LEU A N 1
ATOM 716 C CA . LEU A 1 89 ? -2.094 -8 -3.344 1 97.44 89 LEU A CA 1
ATOM 717 C C . LEU A 1 89 ? -1.11 -7.344 -4.305 1 97.44 89 LEU A C 1
ATOM 719 O O . LEU A 1 89 ? -0.675 -7.965 -5.277 1 97.44 89 LEU A O 1
ATOM 723 N N . ILE A 1 90 ? -0.823 -6.082 -4.027 1 97.5 90 ILE A N 1
ATOM 724 C CA . ILE A 1 90 ? 0.003 -5.352 -4.984 1 97.5 90 ILE A CA 1
ATOM 725 C C . ILE A 1 90 ? 0.977 -4.441 -4.238 1 97.5 90 ILE A C 1
ATOM 727 O O . ILE A 1 90 ? 0.624 -3.852 -3.217 1 97.5 90 ILE A O 1
ATOM 731 N N . ASP A 1 91 ? 2.193 -4.406 -4.637 1 96.62 91 ASP A N 1
ATOM 732 C CA . ASP A 1 91 ? 3.213 -3.461 -4.188 1 96.62 91 ASP A CA 1
ATOM 733 C C . ASP A 1 91 ? 3.924 -2.814 -5.375 1 96.62 91 ASP A C 1
ATOM 735 O O . ASP A 1 91 ? 3.986 -3.395 -6.461 1 96.62 91 ASP A O 1
ATOM 739 N N . THR A 1 92 ? 4.34 -1.607 -5.207 1 94.5 92 THR A N 1
ATOM 740 C CA . THR A 1 92 ? 5.027 -0.863 -6.258 1 94.5 92 THR A CA 1
ATOM 741 C C . THR A 1 92 ? 6.32 -0.247 -5.727 1 94.5 92 THR A C 1
ATOM 743 O O . THR A 1 92 ? 6.332 0.338 -4.641 1 94.5 92 THR A O 1
ATOM 746 N N . LEU A 1 93 ? 7.387 -0.409 -6.473 1 93 93 LEU A N 1
ATOM 747 C CA . LEU A 1 93 ? 8.695 0.144 -6.145 1 93 93 LEU A CA 1
ATOM 748 C C . LEU A 1 93 ? 9.203 1.042 -7.266 1 93 93 LEU A C 1
ATOM 750 O O . LEU A 1 93 ? 8.805 0.888 -8.422 1 93 93 LEU A O 1
ATOM 754 N N . GLN A 1 94 ? 9.992 1.988 -6.879 1 91.12 94 GLN A N 1
ATOM 755 C CA . GLN A 1 94 ? 10.664 2.807 -7.887 1 91.12 94 GLN A CA 1
ATOM 756 C C . GLN A 1 94 ? 11.898 2.102 -8.43 1 91.12 94 GLN A C 1
ATOM 758 O O . GLN A 1 94 ? 12.82 1.777 -7.68 1 91.12 94 GLN A O 1
ATOM 763 N N . TYR A 1 95 ? 11.922 1.924 -9.672 1 93.31 95 TYR A N 1
ATOM 764 C CA . TYR A 1 95 ? 12.977 1.137 -10.297 1 93.31 95 TYR A CA 1
ATOM 765 C C . TYR A 1 95 ? 14.352 1.697 -9.953 1 93.31 95 TYR A C 1
ATOM 767 O O . TYR A 1 95 ? 15.242 0.959 -9.523 1 93.31 95 TYR A O 1
ATOM 775 N N . ASP A 1 96 ? 14.539 3 -10.078 1 90.62 96 ASP A N 1
ATOM 776 C CA . ASP A 1 96 ? 15.852 3.625 -9.969 1 90.62 96 ASP A CA 1
ATOM 777 C C . ASP A 1 96 ? 16.391 3.549 -8.539 1 90.62 96 ASP A C 1
ATOM 779 O O . ASP A 1 96 ? 17.594 3.383 -8.328 1 90.62 96 ASP A O 1
ATOM 783 N N . THR A 1 97 ? 15.453 3.572 -7.57 1 86.88 97 THR A N 1
ATOM 784 C CA . THR A 1 97 ? 15.922 3.67 -6.191 1 86.88 97 THR A CA 1
ATOM 785 C C . THR A 1 97 ? 15.742 2.34 -5.465 1 86.88 97 THR A C 1
ATOM 787 O O . THR A 1 97 ? 16.312 2.131 -4.391 1 86.88 97 THR A O 1
ATOM 790 N N . MET A 1 98 ? 15.031 1.45 -6.094 1 90.94 98 MET A N 1
ATOM 791 C CA . MET A 1 98 ? 14.859 0.128 -5.5 1 90.94 98 MET A CA 1
ATOM 792 C C . MET A 1 98 ? 16.188 -0.613 -5.414 1 90.94 98 MET A C 1
ATOM 794 O O . MET A 1 98 ? 16.938 -0.662 -6.387 1 90.94 98 MET A O 1
ATOM 798 N N . ASP A 1 99 ? 16.5 -1.095 -4.23 1 91.69 99 ASP A N 1
ATOM 799 C CA . ASP A 1 99 ? 17.656 -1.978 -4.098 1 91.69 99 ASP A CA 1
ATOM 800 C C . ASP A 1 99 ? 17.219 -3.414 -3.822 1 91.69 99 ASP A C 1
ATOM 802 O O . ASP A 1 99 ? 16.016 -3.725 -3.855 1 91.69 99 ASP A O 1
ATOM 806 N N . TYR A 1 100 ? 18.172 -4.215 -3.637 1 94.56 100 TYR A N 1
ATOM 807 C CA . TYR A 1 100 ? 17.922 -5.637 -3.418 1 94.56 100 TYR A CA 1
ATOM 808 C C . TYR A 1 100 ? 17.047 -5.863 -2.199 1 94.56 100 TYR A C 1
ATOM 810 O O . TYR A 1 100 ? 16.125 -6.684 -2.236 1 94.56 100 TYR A O 1
ATOM 818 N N . GLU A 1 101 ? 17.281 -5.086 -1.157 1 91.44 101 GLU A N 1
ATOM 819 C CA . GLU A 1 101 ? 16.547 -5.258 0.093 1 91.44 101 GLU A CA 1
ATOM 820 C C . GLU A 1 101 ? 15.094 -4.816 -0.054 1 91.44 101 GLU A C 1
ATOM 822 O O . GLU A 1 101 ? 14.188 -5.457 0.486 1 91.44 101 GLU A O 1
ATOM 827 N N . ASP A 1 102 ? 14.883 -3.766 -0.794 1 91.12 102 ASP A N 1
ATOM 828 C CA . ASP A 1 102 ? 13.523 -3.316 -1.072 1 91.12 102 ASP A CA 1
ATOM 829 C C . ASP A 1 102 ? 12.719 -4.406 -1.779 1 91.12 102 ASP A C 1
ATOM 831 O O . ASP A 1 102 ? 11.594 -4.707 -1.384 1 91.12 102 ASP A O 1
ATOM 835 N N . PHE A 1 103 ? 13.383 -4.926 -2.799 1 95.5 103 PHE A N 1
ATOM 836 C CA . PHE A 1 103 ? 12.75 -5.941 -3.631 1 95.5 103 PHE A CA 1
ATOM 837 C C . PHE A 1 103 ? 12.445 -7.195 -2.82 1 95.5 103 PHE A C 1
ATOM 839 O O . PHE A 1 103 ? 11.32 -7.695 -2.834 1 95.5 103 PHE A O 1
ATOM 846 N N . ARG A 1 104 ? 13.344 -7.609 -2.08 1 94.69 104 ARG A N 1
ATOM 847 C CA . ARG A 1 104 ? 13.195 -8.789 -1.238 1 94.69 104 ARG A CA 1
ATOM 848 C C . ARG A 1 104 ? 12.102 -8.586 -0.195 1 94.69 104 ARG A C 1
ATOM 850 O O . ARG A 1 104 ? 11.258 -9.461 0.015 1 94.69 104 ARG A O 1
ATOM 857 N N . SER A 1 105 ? 12.109 -7.473 0.485 1 93.12 105 SER A N 1
ATOM 858 C CA . SER A 1 105 ? 11.141 -7.184 1.536 1 93.12 105 SER A CA 1
ATOM 859 C C . SER A 1 105 ? 9.719 -7.191 0.991 1 93.12 105 SER A C 1
ATOM 861 O O . SER A 1 105 ? 8.797 -7.664 1.657 1 93.12 105 SER A O 1
ATOM 863 N N . SER A 1 106 ? 9.562 -6.641 -0.205 1 94.94 106 SER A N 1
ATOM 864 C CA . SER A 1 106 ? 8.25 -6.617 -0.83 1 94.94 106 SER A CA 1
ATOM 865 C C . SER A 1 106 ? 7.738 -8.031 -1.1 1 94.94 106 SER A C 1
ATOM 867 O O . SER A 1 106 ? 6.586 -8.352 -0.801 1 94.94 106 SER A O 1
ATOM 869 N N . LEU A 1 107 ? 8.617 -8.844 -1.646 1 96.25 107 LEU A N 1
ATOM 870 C CA . LEU A 1 107 ? 8.242 -10.227 -1.948 1 96.25 107 LEU A CA 1
ATOM 871 C C . LEU A 1 107 ? 7.953 -11 -0.668 1 96.25 107 LEU A C 1
ATOM 873 O O . LEU A 1 107 ? 6.98 -11.758 -0.602 1 96.25 107 LEU A O 1
ATOM 877 N N . GLU A 1 108 ? 8.742 -10.766 0.301 1 93.56 108 GLU A N 1
ATOM 878 C CA . GLU A 1 108 ? 8.539 -11.445 1.579 1 93.56 108 GLU A CA 1
ATOM 879 C C . GLU A 1 108 ? 7.234 -11.008 2.232 1 93.56 108 GLU A C 1
ATOM 881 O O . GLU A 1 108 ? 6.531 -11.82 2.836 1 93.56 108 GLU A O 1
ATOM 886 N N . ALA A 1 109 ? 6.996 -9.742 2.186 1 93.25 109 ALA A N 1
ATOM 887 C CA . ALA A 1 109 ? 5.742 -9.234 2.734 1 93.25 109 ALA A CA 1
ATOM 888 C C . ALA A 1 109 ? 4.543 -9.898 2.057 1 93.25 109 ALA A C 1
ATOM 890 O O . ALA A 1 109 ? 3.584 -10.289 2.725 1 93.25 109 ALA A O 1
ATOM 891 N N . ILE A 1 110 ? 4.594 -10.031 0.759 1 94.94 110 ILE A N 1
ATOM 892 C CA . ILE A 1 110 ? 3.508 -10.648 0.004 1 94.94 110 ILE A CA 1
ATOM 893 C C . ILE A 1 110 ? 3.377 -12.117 0.394 1 94.94 110 ILE A C 1
ATOM 895 O O . ILE A 1 110 ? 2.271 -12.609 0.636 1 94.94 110 ILE A O 1
ATOM 899 N N . SER A 1 111 ? 4.484 -12.75 0.463 1 94.75 111 SER A N 1
ATOM 900 C CA . SER A 1 111 ? 4.488 -14.148 0.866 1 94.75 111 SER A CA 1
ATOM 901 C C . SER A 1 111 ? 3.85 -14.336 2.238 1 94.75 111 SER A C 1
ATOM 903 O O . SER A 1 111 ? 3 -15.211 2.422 1 94.75 111 SER A O 1
ATOM 905 N N . LEU A 1 112 ? 4.281 -13.523 3.199 1 93.88 112 LEU A N 1
ATOM 906 C CA . LEU A 1 112 ? 3.771 -13.617 4.562 1 93.88 112 LEU A CA 1
ATOM 907 C C . LEU A 1 112 ? 2.277 -13.312 4.605 1 93.88 112 LEU A C 1
ATOM 909 O O . LEU A 1 112 ? 1.518 -14 5.293 1 93.88 112 LEU A O 1
ATOM 913 N N . ALA A 1 113 ? 1.86 -12.297 3.896 1 93.88 113 ALA A N 1
ATOM 914 C CA . ALA A 1 113 ? 0.442 -11.953 3.859 1 93.88 113 ALA A CA 1
ATOM 915 C C . ALA A 1 113 ? -0.39 -13.109 3.314 1 93.88 113 ALA A C 1
ATOM 917 O O . ALA A 1 113 ? -1.398 -13.492 3.912 1 93.88 113 ALA A O 1
ATOM 918 N N . LEU A 1 114 ? 0.028 -13.672 2.23 1 92.06 114 LEU A N 1
ATOM 919 C CA . LEU A 1 114 ? -0.693 -14.781 1.619 1 92.06 114 LEU A CA 1
ATOM 920 C C . LEU A 1 114 ? -0.816 -15.953 2.592 1 92.06 114 LEU A C 1
ATOM 922 O O . LEU A 1 114 ? -1.889 -16.547 2.723 1 92.06 114 LEU A O 1
ATOM 926 N N . THR A 1 115 ? 0.226 -16.25 3.209 1 93 115 THR A N 1
ATOM 927 C CA . THR A 1 115 ? 0.283 -17.406 4.109 1 93 115 THR A CA 1
ATOM 928 C C . THR A 1 115 ? -0.558 -17.156 5.355 1 93 115 THR A C 1
ATOM 930 O O . THR A 1 115 ? -1.293 -18.031 5.805 1 93 115 THR A O 1
ATOM 933 N N . GLN A 1 116 ? -0.563 -15.977 5.836 1 94.56 116 GLN A N 1
ATOM 934 C CA . GLN A 1 116 ? -1.216 -15.68 7.109 1 94.56 116 GLN A CA 1
ATOM 935 C C . GLN A 1 116 ? -2.686 -15.328 6.902 1 94.56 116 GLN A C 1
ATOM 937 O O . GLN A 1 116 ? -3.529 -15.648 7.742 1 94.56 116 GLN A O 1
ATOM 942 N N . HIS A 1 117 ? -3.006 -14.719 5.824 1 94.5 117 HIS A N 1
ATOM 943 C CA . HIS A 1 117 ? -4.336 -14.141 5.699 1 94.5 117 HIS A CA 1
ATOM 944 C C . HIS A 1 117 ? -5.266 -15.055 4.906 1 94.5 117 HIS A C 1
ATOM 946 O O . HIS A 1 117 ? -6.488 -14.961 5.027 1 94.5 117 HIS A O 1
ATOM 952 N N . TYR A 1 118 ? -4.711 -15.906 4.145 1 89.88 118 TYR A N 1
ATOM 953 C CA . TYR A 1 118 ? -5.57 -16.688 3.262 1 89.88 118 TYR A CA 1
ATOM 954 C C . TYR A 1 118 ? -6.562 -17.516 4.066 1 89.88 118 TYR A C 1
ATOM 956 O O . TYR A 1 118 ? -7.746 -17.578 3.732 1 89.88 118 TYR A O 1
ATOM 964 N N . PRO A 1 119 ? -6.145 -18.188 5.141 1 91.38 119 PRO A N 1
ATOM 965 C CA . PRO A 1 119 ? -7.129 -18.938 5.93 1 91.38 119 PRO A CA 1
ATOM 966 C C . PRO A 1 119 ? -8.266 -18.047 6.438 1 91.38 119 PRO A C 1
ATOM 968 O O . PRO A 1 119 ? -9.406 -18.5 6.535 1 91.38 119 PRO A O 1
ATOM 971 N N . ILE A 1 120 ? -8.008 -16.828 6.699 1 92.81 120 ILE A N 1
ATOM 972 C CA . ILE A 1 120 ? -9 -15.867 7.176 1 92.81 120 ILE A CA 1
ATOM 973 C C . ILE A 1 120 ? -9.906 -15.445 6.023 1 92.81 120 ILE A C 1
ATOM 975 O O . ILE A 1 120 ? -11.133 -15.477 6.148 1 92.81 120 ILE A O 1
ATOM 979 N N . LEU A 1 121 ? -9.352 -15.133 4.891 1 94.5 121 LEU A N 1
ATOM 980 C CA . LEU A 1 121 ? -10.094 -14.602 3.748 1 94.5 121 LEU A CA 1
ATOM 981 C C . LEU A 1 121 ? -10.945 -15.688 3.102 1 94.5 121 LEU A C 1
ATOM 983 O O . LEU A 1 121 ? -12.047 -15.414 2.619 1 94.5 121 LEU A O 1
ATOM 987 N N . SER A 1 122 ? -10.43 -16.875 3.137 1 91.94 122 SER A N 1
ATOM 988 C CA . SER A 1 122 ? -11.109 -17.984 2.477 1 91.94 122 SER A CA 1
ATOM 989 C C . SER A 1 122 ? -12.422 -18.328 3.184 1 91.94 122 SER A C 1
ATOM 991 O O . SER A 1 122 ? -13.281 -19 2.613 1 91.94 122 SER A O 1
ATOM 993 N N . GLU A 1 123 ? -12.57 -17.922 4.41 1 92.69 123 GLU A N 1
ATOM 994 C CA . GLU A 1 123 ? -13.805 -18.156 5.16 1 92.69 123 GLU A CA 1
ATOM 995 C C . GLU A 1 123 ? -14.984 -17.422 4.523 1 92.69 123 GLU A C 1
ATOM 997 O O . GLU A 1 123 ? -16.141 -17.75 4.781 1 92.69 123 GLU A O 1
ATOM 1002 N N . TYR A 1 124 ? -14.641 -16.5 3.736 1 90.69 124 TYR A N 1
ATOM 1003 C CA . TYR A 1 124 ? -15.703 -15.695 3.133 1 90.69 124 TYR A CA 1
ATOM 1004 C C . TYR A 1 124 ? -16.172 -16.312 1.817 1 90.69 124 TYR A C 1
ATOM 1006 O O . TYR A 1 124 ? -17.141 -15.836 1.213 1 90.69 124 TYR A O 1
ATOM 1014 N N . LEU A 1 125 ? -15.453 -17.328 1.309 1 86.5 125 LEU A N 1
ATOM 1015 C CA . LEU A 1 125 ? -15.836 -18.016 0.085 1 86.5 125 LEU A CA 1
ATOM 1016 C C . LEU A 1 125 ? -17 -18.969 0.344 1 86.5 125 LEU A C 1
ATOM 1018 O O . LEU A 1 125 ? -17.141 -19.5 1.454 1 86.5 125 LEU A O 1
ATOM 1022 N N . PRO A 1 126 ? -17.875 -19 -0.741 1 80.75 126 PRO A N 1
ATOM 1023 C CA . PRO A 1 126 ? -18.953 -19.953 -0.558 1 80.75 126 PRO A CA 1
ATOM 1024 C C . PRO A 1 126 ? -18.469 -21.359 -0.223 1 80.75 126 PRO A C 1
ATOM 1026 O O . PRO A 1 126 ? -17.438 -21.797 -0.757 1 80.75 126 PRO A O 1
ATOM 1029 N N . LYS A 1 127 ? -19.062 -21.906 0.983 1 72.75 127 LYS A N 1
ATOM 1030 C CA . LYS A 1 127 ? -18.719 -23.266 1.388 1 72.75 127 LYS A CA 1
ATOM 1031 C C . LYS A 1 127 ? -19.156 -24.281 0.338 1 72.75 127 LYS A C 1
ATOM 1033 O O . LYS A 1 127 ? -20.25 -24.156 -0.221 1 72.75 127 LYS A O 1
ATOM 1038 N N . THR A 1 128 ? -18.203 -24.859 -0.42 1 61.88 128 THR A N 1
ATOM 1039 C CA . THR A 1 128 ? -18.578 -25.953 -1.308 1 61.88 128 THR A CA 1
ATOM 1040 C C . THR A 1 128 ? -19.453 -26.969 -0.572 1 61.88 128 THR A C 1
ATOM 1042 O O . THR A 1 128 ? -19.031 -27.516 0.455 1 61.88 128 THR A O 1
ATOM 1045 N N . LYS A 1 129 ? -20.781 -26.969 -0.821 1 46.62 129 LYS A N 1
ATOM 1046 C CA . LYS A 1 129 ? -21.672 -28.047 -0.383 1 46.62 129 LYS A CA 1
ATOM 1047 C C . LYS A 1 129 ? -21.188 -29.391 -0.897 1 46.62 129 LYS A C 1
ATOM 1049 O O . LYS A 1 129 ? -20.672 -29.484 -2.014 1 46.62 129 LYS A O 1
ATOM 1054 N N . MET B 1 1 ? 19.562 17.344 20.891 1 45.31 1 MET B N 1
ATOM 1055 C CA . MET B 1 1 ? 19.422 15.93 20.547 1 45.31 1 MET B CA 1
ATOM 1056 C C . MET B 1 1 ? 19.469 15.734 19.031 1 45.31 1 MET B C 1
ATOM 1058 O O . MET B 1 1 ? 19.141 16.656 18.266 1 45.31 1 MET B O 1
ATOM 1062 N N . ALA B 1 2 ? 20.297 14.914 18.516 1 52.28 2 ALA B N 1
ATOM 1063 C CA . ALA B 1 2 ? 20.578 14.789 17.078 1 52.28 2 ALA B CA 1
ATOM 1064 C C . ALA B 1 2 ? 19.281 14.695 16.281 1 52.28 2 ALA B C 1
ATOM 1066 O O . ALA B 1 2 ? 18.344 14.016 16.672 1 52.28 2 ALA B O 1
ATOM 1067 N N . GLU B 1 3 ? 18.969 15.727 15.555 1 70.75 3 GLU B N 1
ATOM 1068 C CA . GLU B 1 3 ? 17.844 15.75 14.633 1 70.75 3 GLU B CA 1
ATOM 1069 C C . GLU B 1 3 ? 17.672 14.414 13.922 1 70.75 3 GLU B C 1
ATOM 1071 O O . GLU B 1 3 ? 18.641 13.836 13.438 1 70.75 3 GLU B O 1
ATOM 1076 N N . SER B 1 4 ? 16.516 13.773 14.156 1 87.69 4 SER B N 1
ATOM 1077 C CA . SER B 1 4 ? 16.266 12.492 13.508 1 87.69 4 SER B CA 1
ATOM 1078 C C . SER B 1 4 ? 16.25 12.625 11.992 1 87.69 4 SER B C 1
ATOM 1080 O O . SER B 1 4 ? 16.047 13.727 11.469 1 87.69 4 SER B O 1
ATOM 1082 N N . LYS B 1 5 ? 16.734 11.641 11.289 1 94.12 5 LYS B N 1
ATOM 1083 C CA . LYS B 1 5 ? 16.656 11.523 9.836 1 94.12 5 LYS B CA 1
ATOM 1084 C C . LYS B 1 5 ? 15.32 12.031 9.32 1 94.12 5 LYS B C 1
ATOM 1086 O O . LYS B 1 5 ? 15.258 12.734 8.305 1 94.12 5 LYS B O 1
ATOM 1091 N N . ILE B 1 6 ? 14.258 11.812 10.023 1 96.19 6 ILE B N 1
ATOM 1092 C CA . ILE B 1 6 ? 12.898 12.172 9.625 1 96.19 6 ILE B CA 1
ATOM 1093 C C . ILE B 1 6 ? 12.703 13.68 9.758 1 96.19 6 ILE B C 1
ATOM 1095 O O . ILE B 1 6 ? 12.203 14.328 8.836 1 96.19 6 ILE B O 1
ATOM 1099 N N . GLU B 1 7 ? 13.102 14.203 10.836 1 94.75 7 GLU B N 1
ATOM 1100 C CA . GLU B 1 7 ? 12.953 15.641 11.055 1 94.75 7 GLU B CA 1
ATOM 1101 C C . GLU B 1 7 ? 13.781 16.438 10.039 1 94.75 7 GLU B C 1
ATOM 1103 O O . GLU B 1 7 ? 13.328 17.469 9.539 1 94.75 7 GLU B O 1
ATOM 1108 N N . ARG B 1 8 ? 14.969 15.938 9.789 1 95.88 8 ARG B N 1
ATOM 1109 C CA . ARG B 1 8 ? 15.812 16.578 8.781 1 95.88 8 ARG B CA 1
ATOM 1110 C C . ARG B 1 8 ? 15.117 16.609 7.43 1 95.88 8 ARG B C 1
ATOM 1112 O O . ARG B 1 8 ? 15.172 17.625 6.719 1 95.88 8 ARG B O 1
ATOM 1119 N N . TYR B 1 9 ? 14.492 15.477 7.066 1 97.19 9 TYR B N 1
ATOM 1120 C CA . TYR B 1 9 ? 13.773 15.43 5.793 1 97.19 9 TYR B CA 1
ATOM 1121 C C . TYR B 1 9 ? 12.625 16.422 5.777 1 97.19 9 TYR B C 1
ATOM 1123 O O . TYR B 1 9 ? 12.391 17.094 4.766 1 97.19 9 TYR B O 1
ATOM 1131 N N . LEU B 1 10 ? 11.914 16.562 6.887 1 96.81 10 LEU B N 1
ATOM 1132 C CA . LEU B 1 10 ? 10.805 17.5 6.977 1 96.81 10 LEU B CA 1
ATOM 1133 C C . LEU B 1 10 ? 11.289 18.938 6.812 1 96.81 10 LEU B C 1
ATOM 1135 O O . LEU B 1 10 ? 10.648 19.734 6.129 1 96.81 10 LEU B O 1
ATOM 1139 N N . ILE B 1 11 ? 12.406 19.219 7.406 1 95.94 11 ILE B N 1
ATOM 1140 C CA . ILE B 1 11 ? 13.008 20.547 7.324 1 95.94 11 ILE B CA 1
ATOM 1141 C C . ILE B 1 11 ? 13.445 20.828 5.891 1 95.94 11 ILE B C 1
ATOM 1143 O O . ILE B 1 11 ? 13.133 21.891 5.336 1 95.94 11 ILE B O 1
ATOM 1147 N N . ASP B 1 12 ? 14.086 19.891 5.301 1 96.56 12 ASP B N 1
ATOM 1148 C CA . ASP B 1 12 ? 14.594 20.062 3.943 1 96.56 12 ASP B CA 1
ATOM 1149 C C . ASP B 1 12 ? 13.445 20.234 2.947 1 96.56 12 ASP B C 1
ATOM 1151 O O . ASP B 1 12 ? 13.586 20.953 1.953 1 96.56 12 ASP B O 1
ATOM 1155 N N . LEU B 1 13 ? 12.336 19.594 3.211 1 95.56 13 LEU B N 1
ATOM 1156 C CA . LEU B 1 13 ? 11.164 19.703 2.35 1 95.56 13 LEU B CA 1
ATOM 1157 C C . LEU B 1 13 ? 10.422 21 2.598 1 95.56 13 LEU B C 1
ATOM 1159 O O . LEU B 1 13 ? 9.516 21.359 1.84 1 95.56 13 LEU B O 1
ATOM 1163 N N . MET B 1 14 ? 10.719 21.719 3.627 1 95.06 14 MET B N 1
ATOM 1164 C CA . MET B 1 14 ? 10.164 23.016 3.996 1 95.06 14 MET B CA 1
ATOM 1165 C C . MET B 1 14 ? 8.68 22.891 4.328 1 95.06 14 MET B C 1
ATOM 1167 O O . MET B 1 14 ? 7.875 23.719 3.902 1 95.06 14 MET B O 1
ATOM 1171 N N . PHE B 1 15 ? 8.414 21.75 4.996 1 95.44 15 PHE B N 1
ATOM 1172 C CA . PHE B 1 15 ? 7.047 21.578 5.461 1 95.44 15 PHE B CA 1
ATOM 1173 C C . PHE B 1 15 ? 6.852 22.234 6.828 1 95.44 15 PHE B C 1
ATOM 1175 O O . PHE B 1 15 ? 7.766 22.234 7.652 1 95.44 15 PHE B O 1
ATOM 1182 N N . THR B 1 16 ? 5.695 22.844 6.961 1 96.44 16 THR B N 1
ATOM 1183 C CA . THR B 1 16 ? 5.293 23.234 8.305 1 96.44 16 THR B CA 1
ATOM 1184 C C . THR B 1 16 ? 4.816 22.016 9.102 1 96.44 16 THR B C 1
ATOM 1186 O O . THR B 1 16 ? 3.979 21.25 8.633 1 96.44 16 THR B O 1
ATOM 1189 N N . TYR B 1 17 ? 5.449 21.719 10.25 1 96.88 17 TYR B N 1
ATOM 1190 C CA . TYR B 1 17 ? 5.074 20.562 11.047 1 96.88 17 TYR B CA 1
ATOM 1191 C C . TYR B 1 17 ? 5.215 20.859 12.539 1 96.88 17 TYR B C 1
ATOM 1193 O O . TYR B 1 17 ? 5.801 21.859 12.922 1 96.88 17 TYR B O 1
ATOM 1201 N N . ARG B 1 18 ? 4.566 20.078 13.328 1 97.44 18 ARG B N 1
ATOM 1202 C CA . ARG B 1 18 ? 4.738 20.094 14.781 1 97.44 18 ARG B CA 1
ATOM 1203 C C . ARG B 1 18 ? 5.344 18.781 15.273 1 97.44 18 ARG B C 1
ATOM 1205 O O . ARG B 1 18 ? 4.949 17.703 14.828 1 97.44 18 ARG B O 1
ATOM 1212 N N . ASP B 1 19 ? 6.312 18.891 16.109 1 96.56 19 ASP B N 1
ATOM 1213 C CA . ASP B 1 19 ? 6.887 17.734 16.797 1 96.56 19 ASP B CA 1
ATOM 1214 C C . ASP B 1 19 ? 6.055 17.359 18.031 1 96.56 19 ASP B C 1
ATOM 1216 O O . ASP B 1 19 ? 6 18.109 19 1 96.56 19 ASP B O 1
ATOM 1220 N N . LEU B 1 20 ? 5.449 16.219 18 1 96.12 20 LEU B N 1
ATOM 1221 C CA . LEU B 1 20 ? 4.551 15.812 19.078 1 96.12 20 LEU B CA 1
ATOM 1222 C C . LEU B 1 20 ? 5.301 15.016 20.141 1 96.12 20 LEU B C 1
ATOM 1224 O O . LEU B 1 20 ? 4.719 14.641 21.172 1 96.12 20 LEU B O 1
ATOM 1228 N N . GLY B 1 21 ? 6.578 14.836 19.922 1 93.94 21 GLY B N 1
ATOM 1229 C CA . GLY B 1 21 ? 7.344 13.969 20.797 1 93.94 21 GLY B CA 1
ATOM 1230 C C . GLY B 1 21 ? 7.152 12.492 20.5 1 93.94 21 GLY B C 1
ATOM 1231 O O . GLY B 1 21 ? 6.309 12.125 19.672 1 93.94 21 GLY B O 1
ATOM 1232 N N . ASP B 1 22 ? 8.094 11.586 21.094 1 94 22 ASP B N 1
ATOM 1233 C CA . ASP B 1 22 ? 7.988 10.141 20.984 1 94 22 ASP B CA 1
ATOM 1234 C C . ASP B 1 22 ? 8.062 9.688 19.531 1 94 22 ASP B C 1
ATOM 1236 O O . ASP B 1 22 ? 7.293 8.828 19.094 1 94 22 ASP B O 1
ATOM 1240 N N . ASN B 1 23 ? 8.828 10.383 18.766 1 95.38 23 ASN B N 1
ATOM 1241 C CA . ASN B 1 23 ? 9.078 10.023 17.375 1 95.38 23 ASN B CA 1
ATOM 1242 C C . ASN B 1 23 ? 7.828 10.188 16.516 1 95.38 23 ASN B C 1
ATOM 1244 O O . ASN B 1 23 ? 7.523 9.328 15.68 1 95.38 23 ASN B O 1
ATOM 1248 N N . MET B 1 24 ? 7.133 11.156 16.797 1 97.25 24 MET B N 1
ATOM 1249 C CA . MET B 1 24 ? 5.902 11.43 16.062 1 97.25 24 MET B CA 1
ATOM 1250 C C . MET B 1 24 ? 5.828 12.898 15.664 1 97.25 24 MET B C 1
ATOM 1252 O O . MET B 1 24 ? 6.156 13.781 16.453 1 97.25 24 MET B O 1
ATOM 1256 N N . TRP B 1 25 ? 5.434 13.188 14.445 1 98 25 TRP B N 1
ATOM 1257 C CA . TRP B 1 25 ? 5.262 14.523 13.883 1 98 25 TRP B CA 1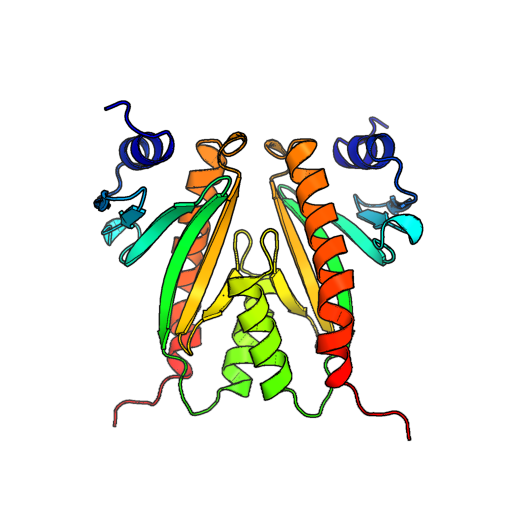
ATOM 1258 C C . TRP B 1 25 ? 3.93 14.641 13.156 1 98 25 TRP B C 1
ATOM 1260 O O . TRP B 1 25 ? 3.436 13.656 12.594 1 98 25 TRP B O 1
ATOM 1270 N N . ILE B 1 26 ? 3.359 15.781 13.203 1 98.19 26 ILE 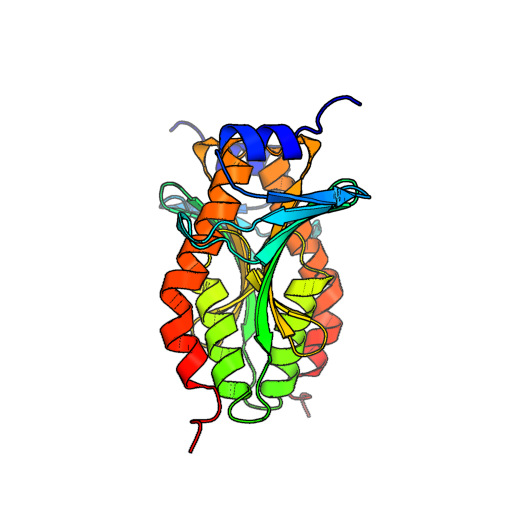B N 1
ATOM 1271 C CA . ILE B 1 26 ? 2.164 16.062 12.414 1 98.19 26 ILE B CA 1
ATOM 1272 C C . ILE B 1 26 ? 2.434 17.219 11.453 1 98.19 26 ILE B C 1
ATOM 1274 O O . ILE B 1 26 ? 2.955 18.25 11.859 1 98.19 26 ILE B O 1
ATOM 1278 N N . ILE B 1 27 ? 2.207 16.984 10.211 1 98 27 ILE B N 1
ATOM 1279 C CA . ILE B 1 27 ? 2.4 18 9.18 1 98 27 ILE B CA 1
ATOM 1280 C C . ILE B 1 27 ? 1.163 18.891 9.094 1 98 27 ILE B C 1
ATOM 1282 O O . ILE B 1 27 ? 0.039 18.391 8.984 1 98 27 ILE B O 1
ATOM 1286 N N . GLU B 1 28 ? 1.338 20.156 9.188 1 95.88 28 GLU B N 1
ATOM 1287 C CA . GLU B 1 28 ? 0.302 21.172 9.07 1 95.88 28 GLU B CA 1
ATOM 1288 C C . GLU B 1 28 ? 0.591 22.125 7.91 1 95.88 28 GLU B C 1
ATOM 1290 O O . GLU B 1 28 ? 0.881 23.312 8.125 1 95.88 28 GLU B O 1
ATOM 1295 N N . ASP B 1 29 ? 0.566 21.594 6.82 1 91.19 29 ASP B N 1
ATOM 1296 C CA . ASP B 1 29 ? 0.958 22.328 5.617 1 91.19 29 ASP B CA 1
ATOM 1297 C C . ASP B 1 29 ? -0.158 22.312 4.574 1 91.19 29 ASP B C 1
ATOM 1299 O O . ASP B 1 29 ? -0.251 21.375 3.775 1 91.19 29 ASP B O 1
ATOM 1303 N N . GLU B 1 30 ? -0.959 23.281 4.57 1 86.81 30 GLU B N 1
ATOM 1304 C CA . GLU B 1 30 ? -2.094 23.375 3.658 1 86.81 30 GLU B CA 1
A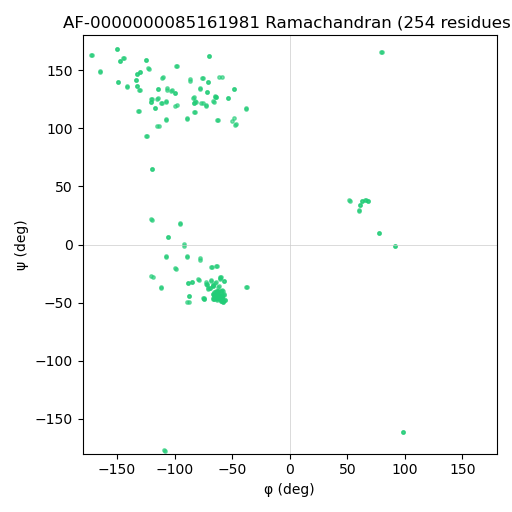TOM 1305 C C . GLU B 1 30 ? -1.633 23.656 2.232 1 86.81 30 GLU B C 1
ATOM 1307 O O . GLU B 1 30 ? -2.23 23.172 1.271 1 86.81 30 GLU B O 1
ATOM 1312 N N . ASP B 1 31 ? -0.554 24.438 2.133 1 87.88 31 ASP B N 1
ATOM 1313 C CA . ASP B 1 31 ? -0.057 24.828 0.817 1 87.88 31 ASP B CA 1
ATOM 1314 C C . ASP B 1 31 ? 0.337 23.609 -0.006 1 87.88 31 ASP B C 1
ATOM 1316 O O . ASP B 1 31 ? 0.213 23.609 -1.232 1 87.88 31 ASP B O 1
ATOM 1320 N N . HIS B 1 32 ? 0.743 22.547 0.678 1 87.12 32 HIS B N 1
ATOM 1321 C CA . HIS B 1 32 ? 1.154 21.328 -0.012 1 87.12 32 HIS B CA 1
ATOM 1322 C C . HIS B 1 32 ? 0.093 20.234 0.11 1 87.12 32 HIS B C 1
ATOM 1324 O O . HIS B 1 32 ? 0.35 19.078 -0.209 1 87.12 32 HIS B O 1
ATOM 133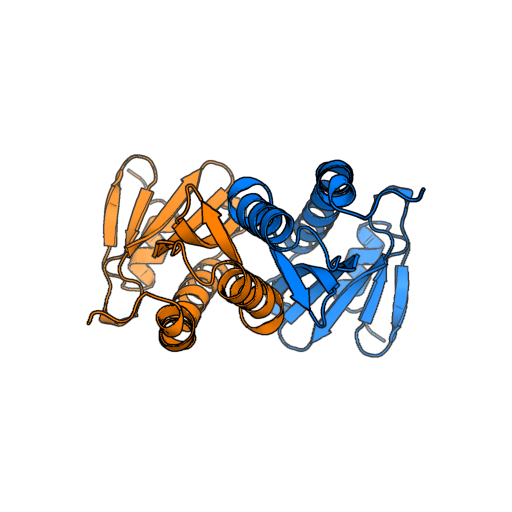0 N N . SER B 1 33 ? -1.059 20.531 0.673 1 90.25 33 SER B N 1
ATOM 1331 C CA . SER B 1 33 ? -2.172 19.609 0.831 1 90.25 33 SER B CA 1
ATOM 1332 C C . SER B 1 33 ? -1.791 18.438 1.729 1 90.25 33 SER B C 1
ATOM 1334 O O . SER B 1 33 ? -2.145 17.281 1.445 1 90.25 33 SER B O 1
ATOM 1336 N N . LEU B 1 34 ? -1.011 18.688 2.754 1 94.5 34 LEU B N 1
ATOM 1337 C CA . LEU B 1 34 ? -0.556 17.641 3.674 1 94.5 34 LEU B CA 1
ATOM 1338 C C . LEU B 1 34 ? -1.018 17.938 5.098 1 94.5 34 LEU B C 1
ATOM 1340 O O . LEU B 1 34 ? -0.407 17.469 6.062 1 94.5 34 LEU B O 1
ATOM 1344 N N . ASN B 1 35 ? -2.059 18.75 5.121 1 94.44 35 ASN B N 1
ATOM 1345 C CA . ASN B 1 35 ? -2.553 19.062 6.461 1 94.44 35 ASN B CA 1
ATOM 1346 C C . ASN B 1 35 ? -3.086 17.812 7.16 1 94.44 35 ASN B C 1
ATOM 1348 O O . ASN B 1 35 ? -3.912 17.094 6.605 1 94.44 35 ASN B O 1
ATOM 1352 N N . GLY B 1 36 ? -2.566 17.562 8.375 1 96.31 36 GLY B N 1
ATOM 1353 C CA . GLY B 1 36 ? -3.078 16.469 9.195 1 96.31 36 GLY B CA 1
ATOM 1354 C C . GLY B 1 36 ? -2.336 15.172 8.984 1 96.31 36 GLY B C 1
ATOM 1355 O O . GLY B 1 36 ? -2.613 14.18 9.656 1 96.31 36 GLY B O 1
ATOM 1356 N N . VAL B 1 37 ? -1.377 15.172 8.102 1 98.06 37 VAL B N 1
ATOM 1357 C CA . VAL B 1 37 ? -0.586 13.969 7.871 1 98.06 37 VAL B CA 1
ATOM 1358 C C . VAL B 1 37 ? 0.334 13.719 9.062 1 98.06 37 VAL B C 1
ATOM 1360 O O . VAL B 1 37 ? 1.021 14.633 9.523 1 98.06 37 VAL B O 1
ATOM 1363 N N . VAL B 1 38 ? 0.335 12.523 9.547 1 98.06 38 VAL B N 1
ATOM 1364 C CA . VAL B 1 38 ? 1.153 12.141 10.695 1 98.06 38 VAL B CA 1
ATOM 1365 C C . VAL B 1 38 ? 2.32 11.273 10.227 1 98.06 38 VAL B C 1
ATOM 1367 O O . VAL B 1 38 ? 2.143 10.375 9.406 1 98.06 38 VAL B O 1
ATOM 1370 N N . VAL B 1 39 ? 3.5 11.562 10.711 1 98.19 39 VAL B N 1
ATOM 1371 C CA . VAL B 1 39 ? 4.695 10.75 10.516 1 98.19 39 VAL B CA 1
ATOM 1372 C C . VAL B 1 39 ? 5.156 10.188 11.859 1 98.19 39 VAL B C 1
ATOM 1374 O O . VAL B 1 39 ? 5.363 10.945 12.82 1 98.19 39 VAL B O 1
ATOM 1377 N N . MET B 1 40 ? 5.289 8.938 11.883 1 97.25 40 MET B N 1
ATOM 1378 C CA . MET B 1 40 ? 5.707 8.289 13.117 1 97.25 40 MET B CA 1
ATOM 1379 C C . MET B 1 40 ? 6.809 7.266 12.859 1 97.25 40 MET B C 1
ATOM 1381 O O . MET B 1 40 ? 6.793 6.578 11.836 1 97.25 40 MET B O 1
ATOM 1385 N N . TYR B 1 41 ? 7.738 7.211 13.75 1 97.5 41 TYR B N 1
ATOM 1386 C CA . TYR B 1 41 ? 8.781 6.191 13.695 1 97.5 41 TYR B CA 1
ATOM 1387 C C . TYR B 1 41 ? 8.57 5.141 14.781 1 97.5 41 TYR B C 1
ATOM 1389 O O . TYR B 1 41 ? 8.633 5.449 15.969 1 97.5 41 TYR B O 1
ATOM 1397 N N . GLU B 1 42 ? 8.188 4.023 14.43 1 94.25 42 GLU B N 1
ATOM 1398 C CA . GLU B 1 42 ? 8.125 2.811 15.242 1 94.25 42 GLU B CA 1
ATOM 1399 C C . GLU B 1 42 ? 9.094 1.749 14.719 1 94.25 42 GLU B C 1
ATOM 1401 O O . GLU B 1 42 ? 8.781 1.041 13.758 1 94.25 42 GLU B O 1
ATOM 1406 N N . ALA B 1 43 ? 10.203 1.674 15.453 1 92.38 43 ALA B N 1
ATOM 1407 C CA . ALA B 1 43 ? 11.305 0.864 14.938 1 92.38 43 ALA B CA 1
ATOM 1408 C C . ALA B 1 43 ? 10.812 -0.509 14.492 1 92.38 43 ALA B C 1
ATOM 1410 O O . ALA B 1 43 ? 10.07 -1.175 15.211 1 92.38 43 ALA B O 1
ATOM 1411 N N . PRO B 1 44 ? 11.359 -0.849 13.195 1 92.56 44 PRO B N 1
ATOM 1412 C CA . PRO B 1 44 ? 12.281 -0.21 12.258 1 92.56 44 PRO B CA 1
ATOM 1413 C C . PRO B 1 44 ? 11.555 0.59 11.172 1 92.56 44 PRO B C 1
ATOM 1415 O O . PRO B 1 44 ? 12.164 0.967 10.164 1 92.56 44 PRO B O 1
ATOM 1418 N N . LEU B 1 45 ? 10.234 0.93 11.398 1 93.94 45 LEU B N 1
ATOM 1419 C CA . LEU B 1 45 ? 9.406 1.453 10.312 1 93.94 45 LEU B CA 1
ATOM 1420 C C . LEU B 1 45 ? 9.094 2.93 10.531 1 93.94 45 LEU B C 1
ATOM 1422 O O . LEU B 1 45 ? 9.016 3.389 11.68 1 93.94 45 LEU B O 1
ATOM 1426 N N . VAL B 1 46 ? 9.062 3.611 9.445 1 96.44 46 VAL B N 1
ATOM 1427 C CA . VAL B 1 46 ? 8.469 4.941 9.391 1 96.44 46 VAL B CA 1
ATOM 1428 C C . VAL B 1 46 ? 7.051 4.848 8.82 1 96.44 46 VAL B C 1
ATOM 1430 O O . VAL B 1 46 ? 6.852 4.375 7.699 1 96.44 46 VAL B O 1
ATOM 1433 N N . ILE B 1 47 ? 6.09 5.262 9.617 1 97.06 47 ILE B N 1
ATOM 1434 C CA . ILE B 1 47 ? 4.688 5.18 9.227 1 97.06 47 ILE B CA 1
ATOM 1435 C C . ILE B 1 47 ? 4.156 6.574 8.906 1 97.06 47 ILE B C 1
ATOM 1437 O O . ILE B 1 47 ? 4.312 7.5 9.711 1 97.06 47 ILE B O 1
ATOM 1441 N N . ILE B 1 48 ? 3.674 6.75 7.766 1 97.56 48 ILE B N 1
ATOM 1442 C CA . ILE B 1 48 ? 3.025 7.984 7.336 1 97.56 48 ILE B CA 1
ATOM 1443 C C . ILE B 1 48 ? 1.532 7.742 7.137 1 97.56 48 ILE B C 1
ATOM 1445 O O . ILE B 1 48 ? 1.137 6.871 6.355 1 97.56 48 ILE B O 1
ATOM 1449 N N . ARG B 1 49 ? 0.714 8.461 7.828 1 97.56 49 ARG B N 1
ATOM 1450 C CA . ARG B 1 49 ? -0.714 8.195 7.699 1 97.56 49 ARG B CA 1
ATOM 1451 C C . ARG B 1 49 ? -1.53 9.469 7.863 1 97.56 49 ARG B C 1
ATOM 1453 O O . ARG B 1 49 ? -1.062 10.438 8.469 1 97.56 49 ARG B O 1
ATOM 1460 N N . VAL B 1 50 ? -2.725 9.453 7.336 1 97.62 50 VAL B N 1
ATOM 1461 C CA . VAL B 1 50 ? -3.639 10.586 7.469 1 97.62 50 VAL B CA 1
ATOM 1462 C C . VAL B 1 50 ? -5.082 10.086 7.484 1 97.62 50 VAL B C 1
ATOM 1464 O O . VAL B 1 50 ? -5.418 9.117 6.797 1 97.62 50 VAL B O 1
ATOM 1467 N N . LEU B 1 51 ? -5.855 10.703 8.344 1 97.31 51 LEU B N 1
ATOM 1468 C CA . LEU B 1 51 ? -7.293 10.453 8.336 1 97.31 51 LEU B CA 1
ATOM 1469 C C . LEU B 1 51 ? -7.953 11.117 7.129 1 97.31 51 LEU B C 1
ATOM 1471 O O . LEU B 1 51 ? -7.863 12.336 6.953 1 97.31 51 LEU B O 1
ATOM 1475 N N . VAL B 1 52 ? -8.57 10.305 6.309 1 96.75 52 VAL B N 1
ATOM 1476 C CA . VAL B 1 52 ? -9.227 10.836 5.117 1 96.75 52 VAL B CA 1
ATOM 1477 C C . VAL B 1 52 ? -10.672 11.219 5.457 1 96.75 52 VAL B C 1
ATOM 1479 O O . VAL B 1 52 ? -11.109 12.328 5.137 1 96.75 52 VAL B O 1
ATOM 1482 N N . MET B 1 53 ? -11.336 10.336 6.074 1 96.06 53 MET B N 1
ATOM 1483 C CA . MET B 1 53 ? -12.711 10.578 6.504 1 96.06 53 MET B CA 1
ATOM 1484 C C . MET B 1 53 ? -13.211 9.445 7.395 1 96.06 53 MET B C 1
ATOM 1486 O O . MET B 1 53 ? -12.609 8.367 7.43 1 96.06 53 MET B O 1
ATOM 1490 N N . HIS B 1 54 ? -14.312 9.773 8.102 1 95.69 54 HIS B N 1
ATOM 1491 C CA . HIS B 1 54 ? -15.016 8.719 8.812 1 95.69 54 HIS B CA 1
ATOM 1492 C C . HIS B 1 54 ? -15.883 7.891 7.863 1 95.69 54 HIS B C 1
ATOM 1494 O O . HIS B 1 54 ? -16.547 8.445 6.988 1 95.69 54 HIS B O 1
ATOM 1500 N N . ALA B 1 55 ? -15.781 6.602 8.023 1 95.88 55 ALA B N 1
ATOM 1501 C CA . ALA B 1 55 ? -16.594 5.742 7.16 1 95.88 55 ALA B CA 1
ATOM 1502 C C . ALA B 1 55 ? -18.078 5.914 7.457 1 95.88 55 ALA B C 1
ATOM 1504 O O . ALA B 1 55 ? -18.516 5.754 8.602 1 95.88 55 ALA B O 1
ATOM 1505 N N . PRO B 1 56 ? -18.766 6.254 6.441 1 93.94 56 PRO B N 1
ATOM 1506 C CA . PRO B 1 56 ? -20.219 6.406 6.668 1 93.94 56 PRO B CA 1
ATOM 1507 C C . PRO B 1 56 ? -20.906 5.07 6.906 1 93.94 56 PRO B C 1
ATOM 1509 O O . PRO B 1 56 ? -20.391 4.016 6.539 1 93.94 56 PRO B O 1
ATOM 1512 N N . GLU B 1 57 ? -22.094 5.18 7.465 1 91.75 57 GLU B N 1
ATOM 1513 C CA . GLU B 1 57 ? -22.875 3.977 7.719 1 91.75 57 GLU B CA 1
ATOM 1514 C C . GLU B 1 57 ? -23.562 3.48 6.441 1 91.75 57 GLU B C 1
ATOM 1516 O O . GLU B 1 57 ? -23.75 2.275 6.262 1 91.75 57 GLU B O 1
ATOM 1521 N N . GLN B 1 58 ? -23.844 4.441 5.648 1 91.81 58 GLN B N 1
ATOM 1522 C CA . GLN B 1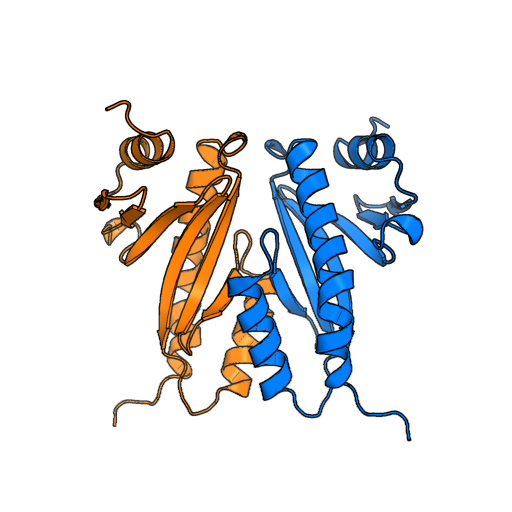 58 ? -24.531 4.094 4.41 1 91.81 58 GLN B CA 1
ATOM 1523 C C . GLN B 1 58 ? -23.547 3.988 3.244 1 91.81 58 GLN B C 1
ATOM 1525 O O . GLN B 1 58 ? -22.469 4.57 3.283 1 91.81 58 GLN B O 1
ATOM 1530 N N . ASN B 1 59 ? -23.938 3.158 2.221 1 92.88 59 ASN B N 1
ATOM 1531 C CA . ASN B 1 59 ? -23.188 3.021 0.971 1 92.88 59 ASN B CA 1
ATOM 1532 C C . ASN B 1 59 ? -21.766 2.523 1.214 1 92.88 59 ASN B C 1
ATOM 1534 O O . ASN B 1 59 ? -20.844 2.873 0.474 1 92.88 59 ASN B O 1
ATOM 1538 N N . ARG B 1 60 ? -21.625 1.771 2.254 1 94.94 60 ARG B N 1
ATOM 1539 C CA . ARG B 1 60 ? -20.297 1.312 2.662 1 94.94 60 ARG B CA 1
ATOM 1540 C C . ARG B 1 60 ? -19.703 0.378 1.618 1 94.94 60 ARG B C 1
ATOM 1542 O O . ARG B 1 60 ? -18.516 0.471 1.305 1 94.94 60 ARG B O 1
ATOM 1549 N N . LEU B 1 61 ? -20.562 -0.508 1.145 1 95.88 61 LEU B N 1
ATOM 1550 C CA . LEU B 1 61 ? -20.031 -1.458 0.173 1 95.88 61 LEU B CA 1
ATOM 1551 C C . LEU B 1 61 ? -19.484 -0.733 -1.053 1 95.88 61 LEU B C 1
ATOM 1553 O O . LEU B 1 61 ? -18.391 -1.041 -1.523 1 95.88 61 LEU B O 1
ATOM 1557 N N . GLU B 1 62 ? -20.203 0.187 -1.553 1 96.25 62 GLU B N 1
ATOM 1558 C CA . GLU B 1 62 ? -19.781 0.945 -2.723 1 96.25 62 GLU B CA 1
ATOM 1559 C C . GLU B 1 62 ? -18.5 1.735 -2.432 1 96.25 62 GLU B C 1
ATOM 1561 O O . GLU B 1 62 ? -17.594 1.766 -3.25 1 96.25 62 GLU B O 1
ATOM 1566 N N . LEU B 1 63 ? -18.484 2.328 -1.316 1 97.31 63 LEU B N 1
ATOM 1567 C CA . LEU B 1 63 ? -17.328 3.129 -0.934 1 97.31 63 LEU B CA 1
ATOM 1568 C C . LEU B 1 63 ? -16.094 2.25 -0.752 1 97.31 63 LEU B C 1
ATOM 1570 O O . LEU B 1 63 ? -15.023 2.574 -1.256 1 97.31 63 LEU B O 1
ATOM 1574 N N . PHE B 1 64 ? -16.281 1.146 -0.037 1 98 64 PHE B N 1
ATOM 1575 C CA . PHE B 1 64 ? -15.156 0.259 0.215 1 98 64 PHE B CA 1
ATOM 1576 C C . PHE B 1 64 ? -14.672 -0.385 -1.08 1 98 64 PHE B C 1
ATOM 1578 O O . PHE B 1 64 ? -13.469 -0.604 -1.261 1 98 64 PHE B O 1
ATOM 1585 N N . THR B 1 65 ? -15.586 -0.666 -1.966 1 97.5 65 THR B N 1
ATOM 1586 C CA . THR B 1 65 ? -15.203 -1.118 -3.299 1 97.5 65 THR B CA 1
ATOM 1587 C C . THR B 1 65 ? -14.32 -0.081 -3.99 1 97.5 65 THR B C 1
ATOM 1589 O O . THR B 1 65 ? -13.273 -0.419 -4.539 1 97.5 65 THR B O 1
ATOM 1592 N N . LYS B 1 66 ? -14.75 1.123 -3.949 1 97.31 66 LYS B N 1
ATOM 1593 C CA . LYS B 1 66 ? -14.008 2.205 -4.598 1 97.31 66 LYS B CA 1
ATOM 1594 C C . LYS B 1 66 ? -12.617 2.359 -3.996 1 97.31 66 LYS B C 1
ATOM 1596 O O . LYS B 1 66 ? -11.641 2.545 -4.723 1 97.31 66 LYS B O 1
ATOM 1601 N N . LEU B 1 67 ? -12.523 2.293 -2.656 1 98.12 67 LEU B N 1
ATOM 1602 C CA . LEU B 1 67 ? -11.227 2.406 -1.984 1 98.12 67 LEU B CA 1
ATOM 1603 C C . LEU B 1 67 ? -10.273 1.312 -2.451 1 98.12 67 LEU B C 1
ATOM 1605 O O . LEU B 1 67 ? -9.109 1.582 -2.75 1 98.12 67 LEU B O 1
ATOM 1609 N N . LEU B 1 68 ? -10.758 0.088 -2.521 1 98.31 68 LEU B N 1
ATOM 1610 C CA . LEU B 1 68 ? -9.945 -1.043 -2.945 1 98.31 68 LEU B CA 1
ATOM 1611 C C . LEU B 1 68 ? -9.555 -0.915 -4.414 1 98.31 68 LEU B C 1
ATOM 1613 O O . LEU B 1 68 ? -8.445 -1.291 -4.805 1 98.31 68 LEU B O 1
ATOM 1617 N N . GLU B 1 69 ? -10.43 -0.395 -5.211 1 97.75 69 GLU B N 1
ATOM 1618 C CA . GLU B 1 69 ? -10.125 -0.163 -6.621 1 97.75 69 GLU B CA 1
ATOM 1619 C C . GLU B 1 69 ? -9.047 0.91 -6.777 1 97.75 69 GLU B C 1
ATOM 1621 O O . GLU B 1 69 ? -8.164 0.787 -7.625 1 97.75 69 GLU B O 1
ATOM 1626 N N . LEU B 1 70 ? -9.172 1.939 -6.016 1 97 70 LEU B N 1
ATOM 1627 C CA . LEU B 1 70 ? -8.164 2.994 -6.051 1 97 70 LEU B CA 1
ATOM 1628 C C . LEU B 1 70 ? -6.801 2.457 -5.629 1 97 70 LEU B C 1
ATOM 1630 O O . LEU B 1 70 ? -5.77 2.861 -6.176 1 97 70 LEU B O 1
ATOM 1634 N N . ASN B 1 71 ? -6.746 1.521 -4.664 1 97.06 71 ASN B N 1
ATOM 1635 C CA . ASN B 1 71 ? -5.5 0.895 -4.238 1 97.06 71 ASN B CA 1
ATOM 1636 C C . ASN B 1 71 ? -4.824 0.153 -5.387 1 97.06 71 ASN B C 1
ATOM 1638 O O . ASN B 1 71 ? -3.598 0.047 -5.426 1 97.06 71 ASN B O 1
ATOM 1642 N N . ALA B 1 72 ? -5.59 -0.3 -6.316 1 95.38 72 ALA B N 1
ATOM 1643 C CA . ALA B 1 72 ? -5.043 -1.054 -7.441 1 95.38 72 ALA B CA 1
ATOM 1644 C C . ALA B 1 72 ? -4.551 -0.117 -8.539 1 95.38 72 ALA B C 1
ATOM 1646 O O . ALA B 1 72 ? -3.559 -0.404 -9.211 1 95.38 72 ALA B O 1
ATOM 1647 N N . SER B 1 73 ? -5.164 0.988 -8.703 1 90.44 73 SER B N 1
ATOM 1648 C CA . SER B 1 73 ? -4.992 1.747 -9.938 1 90.44 73 SER B CA 1
ATOM 1649 C C . SER B 1 73 ? -4.242 3.053 -9.688 1 90.44 73 SER B C 1
ATOM 1651 O O . SER B 1 73 ? -3.389 3.449 -10.484 1 90.44 73 SER B O 1
ATOM 1653 N N . ASP B 1 74 ? -4.516 3.664 -8.586 1 86.62 74 ASP B N 1
ATOM 1654 C CA . ASP B 1 74 ? -4.121 5.066 -8.484 1 86.62 74 ASP B CA 1
ATOM 1655 C C . ASP B 1 74 ? -3.129 5.281 -7.348 1 86.62 74 ASP B C 1
ATOM 1657 O O . ASP B 1 74 ? -2.307 6.195 -7.398 1 86.62 74 ASP B O 1
ATOM 1661 N N . VAL B 1 75 ? -3.182 4.469 -6.344 1 88.19 75 VAL B N 1
ATOM 1662 C CA . VAL B 1 75 ? -2.314 4.68 -5.191 1 88.19 75 VAL B CA 1
ATOM 1663 C C . VAL B 1 75 ? -0.985 3.957 -5.402 1 88.19 75 VAL B C 1
ATOM 1665 O O . VAL B 1 75 ? -0.907 2.734 -5.27 1 88.19 75 VAL B O 1
ATOM 1668 N N . VAL B 1 76 ? 0.055 4.719 -5.629 1 87 76 VAL B N 1
ATOM 1669 C CA . VAL B 1 76 ? 1.354 4.156 -5.988 1 87 76 VAL B CA 1
ATOM 1670 C C . VAL B 1 76 ? 2.145 3.836 -4.723 1 87 76 VAL B C 1
ATOM 1672 O O . VAL B 1 76 ? 2.809 2.799 -4.645 1 87 76 VAL B O 1
ATOM 1675 N N . HIS B 1 77 ? 2.111 4.789 -3.766 1 89.56 77 HIS B N 1
ATOM 1676 C CA . HIS B 1 77 ? 2.738 4.609 -2.461 1 89.56 77 HIS B CA 1
ATOM 1677 C C . HIS B 1 77 ? 1.703 4.645 -1.342 1 89.56 77 HIS B C 1
ATOM 1679 O O . HIS B 1 77 ? 1.059 5.672 -1.117 1 89.56 77 HIS B O 1
ATOM 1685 N N . GLY B 1 78 ? 1.655 3.477 -0.69 1 93.69 78 GLY B N 1
ATOM 1686 C CA . GLY B 1 78 ? 0.69 3.371 0.393 1 93.69 78 GLY B CA 1
ATOM 1687 C C . GLY B 1 78 ? -0.598 2.684 -0.019 1 93.69 78 GLY B C 1
ATOM 1688 O O . GLY B 1 78 ? -0.613 1.903 -0.973 1 93.69 78 GLY B O 1
ATOM 1689 N N . ALA B 1 79 ? -1.602 2.961 0.844 1 96.94 79 ALA B N 1
ATOM 1690 C CA . ALA B 1 79 ? -2.891 2.312 0.615 1 96.94 79 ALA B CA 1
ATOM 1691 C C . ALA B 1 79 ? -3.996 2.99 1.417 1 96.94 79 ALA B C 1
ATOM 1693 O O . ALA B 1 79 ? -3.75 3.516 2.506 1 96.94 79 ALA B O 1
ATOM 1694 N N . TYR B 1 80 ? -5.223 2.928 0.791 1 98.25 80 TYR B N 1
ATOM 1695 C CA . TYR B 1 80 ? -6.41 3.154 1.604 1 98.25 80 TYR B CA 1
ATOM 1696 C C . TYR B 1 80 ? -6.652 1.987 2.555 1 98.25 80 TYR B C 1
ATOM 1698 O O . TYR B 1 80 ? -6.492 0.825 2.174 1 98.25 80 TYR B O 1
ATOM 1706 N N . ALA B 1 81 ? -7.051 2.334 3.764 1 98.38 81 ALA B N 1
ATOM 1707 C CA . ALA B 1 81 ? -7.266 1.333 4.805 1 98.38 81 ALA B CA 1
ATOM 1708 C C . ALA B 1 81 ? -8.359 1.776 5.777 1 98.38 81 ALA B C 1
ATOM 1710 O O . ALA B 1 81 ? -8.836 2.91 5.707 1 98.38 81 ALA B O 1
ATOM 1711 N N . LEU B 1 82 ? -8.727 0.797 6.547 1 98.19 82 LEU B N 1
ATOM 1712 C CA . LEU B 1 82 ? -9.734 1.045 7.566 1 98.19 82 LEU B CA 1
ATOM 1713 C C . LEU B 1 82 ? -9.188 0.752 8.961 1 98.19 82 LEU B C 1
ATOM 1715 O O . LEU B 1 82 ? -8.648 -0.328 9.203 1 98.19 82 LEU B O 1
ATOM 1719 N N . GLU B 1 83 ? -9.242 1.763 9.828 1 96.81 83 GLU B N 1
ATOM 1720 C CA . GLU B 1 83 ? -8.844 1.64 11.227 1 96.81 83 GLU B CA 1
ATOM 1721 C C . GLU B 1 83 ? -9.906 2.221 12.156 1 96.81 83 GLU B C 1
ATOM 1723 O O . GLU B 1 83 ? -10.141 3.432 12.156 1 96.81 83 GLU B O 1
ATOM 1728 N N . ASN B 1 84 ? -10.578 1.414 13.016 1 94.94 84 ASN B N 1
ATOM 1729 C CA . ASN B 1 84 ? -11.625 1.851 13.938 1 94.94 84 ASN B CA 1
ATOM 1730 C C . ASN B 1 84 ? -12.711 2.648 13.219 1 94.94 84 ASN B C 1
ATOM 1732 O O . ASN B 1 84 ? -13.078 3.738 13.664 1 94.94 84 ASN B O 1
ATOM 1736 N N . ASN B 1 85 ? -13.078 2.295 12.039 1 95.31 85 ASN B N 1
ATOM 1737 C CA . ASN B 1 85 ? -14.133 2.875 11.219 1 95.31 85 ASN B CA 1
ATOM 1738 C C . ASN B 1 85 ? -13.688 4.184 10.578 1 95.31 85 ASN B C 1
ATOM 1740 O O . ASN B 1 85 ? -14.516 4.953 10.086 1 95.31 85 ASN B O 1
ATOM 1744 N N . ASP B 1 86 ? -12.43 4.434 10.695 1 97.56 86 ASP B N 1
ATOM 1745 C CA . ASP B 1 86 ? -11.844 5.57 9.984 1 97.56 86 ASP B CA 1
ATOM 1746 C C . ASP B 1 86 ? -11.141 5.121 8.703 1 97.56 86 ASP B C 1
ATOM 1748 O O . ASP B 1 86 ? -10.359 4.168 8.727 1 97.56 86 ASP B O 1
ATOM 1752 N N . ILE B 1 87 ? -11.484 5.824 7.656 1 98 87 ILE B N 1
ATOM 1753 C CA . ILE B 1 87 ? -10.758 5.625 6.41 1 98 87 ILE B CA 1
ATOM 1754 C C . ILE B 1 87 ? -9.477 6.457 6.418 1 98 87 ILE B C 1
ATOM 1756 O O . ILE B 1 87 ? -9.523 7.676 6.582 1 98 87 ILE B O 1
ATOM 1760 N N . ILE B 1 88 ? -8.406 5.711 6.254 1 98.12 88 ILE B N 1
ATOM 1761 C CA . ILE B 1 88 ? -7.117 6.395 6.289 1 98.12 88 ILE B CA 1
ATOM 1762 C C . ILE B 1 88 ? -6.336 6.09 5.012 1 98.12 88 ILE B C 1
ATOM 1764 O O . ILE B 1 88 ? -6.68 5.164 4.273 1 98.12 88 ILE B O 1
ATOM 1768 N N . LEU B 1 89 ? -5.395 6.938 4.695 1 97.44 89 LEU B N 1
ATOM 1769 C CA . LEU B 1 89 ? -4.273 6.629 3.812 1 97.44 89 LEU B CA 1
ATOM 1770 C C . LEU B 1 89 ? -3.002 6.379 4.613 1 97.44 89 LEU B C 1
ATOM 1772 O O . LEU B 1 89 ? -2.689 7.133 5.539 1 97.44 89 LEU B O 1
ATOM 1776 N N . ILE B 1 90 ? -2.328 5.297 4.262 1 97.5 90 ILE B N 1
ATOM 1777 C CA . ILE B 1 90 ? -1.174 4.934 5.078 1 97.5 90 ILE B CA 1
ATOM 1778 C C . ILE B 1 90 ? -0.055 4.41 4.18 1 97.5 90 ILE B C 1
ATOM 1780 O O . ILE B 1 90 ? -0.314 3.699 3.205 1 97.5 90 ILE B O 1
ATOM 1784 N N . ASP B 1 91 ? 1.144 4.812 4.398 1 96.62 91 ASP B N 1
ATOM 1785 C CA . ASP B 1 91 ? 2.357 4.281 3.789 1 96.62 91 ASP B CA 1
ATOM 1786 C C . ASP B 1 91 ? 3.41 3.957 4.848 1 96.62 91 ASP B C 1
ATOM 1788 O O . ASP B 1 91 ? 3.416 4.555 5.926 1 96.62 91 ASP B O 1
ATOM 1792 N N . THR B 1 92 ? 4.207 2.977 4.594 1 94.44 92 THR B N 1
ATOM 1793 C CA . THR B 1 92 ? 5.246 2.547 5.523 1 94.44 92 THR B CA 1
ATOM 1794 C C . THR B 1 92 ? 6.586 2.408 4.805 1 94.44 92 THR B C 1
ATOM 1796 O O . THR B 1 92 ? 6.656 1.836 3.717 1 94.44 92 THR B O 1
ATOM 1799 N N . LEU B 1 93 ? 7.617 2.961 5.402 1 93 93 LEU B N 1
ATOM 1800 C CA . LEU B 1 93 ? 8.977 2.9 4.879 1 93 93 LEU B CA 1
ATOM 1801 C C . LEU B 1 93 ? 9.922 2.275 5.898 1 93 93 LEU B C 1
ATOM 1803 O O . LEU B 1 93 ? 9.648 2.301 7.102 1 93 93 LEU B O 1
ATOM 1807 N N . GLN B 1 94 ? 10.938 1.677 5.387 1 91.12 94 GLN B N 1
ATOM 1808 C CA . GLN B 1 94 ? 11.992 1.181 6.273 1 91.12 94 GLN B CA 1
ATOM 1809 C C . GLN B 1 94 ? 12.961 2.295 6.656 1 91.12 94 GLN B C 1
ATOM 1811 O O . GLN B 1 94 ? 13.594 2.9 5.785 1 91.12 94 GLN B O 1
ATOM 1816 N N . TYR B 1 95 ? 13.094 2.496 7.887 1 93.31 95 TYR B N 1
ATOM 1817 C CA . TYR B 1 95 ? 13.875 3.627 8.375 1 93.31 95 TYR B CA 1
ATOM 1818 C C . TYR B 1 95 ? 15.297 3.584 7.82 1 93.31 95 TYR B C 1
ATOM 1820 O O . TYR B 1 95 ? 15.797 4.578 7.285 1 93.31 95 TYR B O 1
ATOM 1828 N N . ASP B 1 96 ? 15.945 2.443 7.891 1 90.62 96 ASP B N 1
ATOM 1829 C CA . ASP B 1 96 ? 17.359 2.326 7.582 1 90.62 96 ASP B CA 1
ATOM 1830 C C . ASP B 1 96 ? 17.625 2.543 6.094 1 90.62 96 ASP B C 1
ATOM 1832 O O . ASP B 1 96 ? 18.641 3.117 5.711 1 90.62 96 ASP B O 1
ATOM 1836 N N . THR B 1 97 ? 16.641 2.168 5.27 1 86.94 97 THR B N 1
ATOM 1837 C CA . THR B 1 97 ? 16.906 2.205 3.836 1 86.94 97 THR B CA 1
ATOM 1838 C C . THR B 1 97 ? 16.156 3.361 3.174 1 86.94 97 THR B C 1
ATOM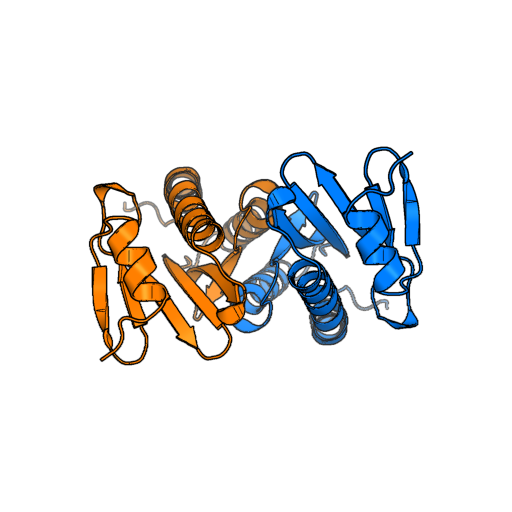 1840 O O . THR B 1 97 ? 16.453 3.73 2.037 1 86.94 97 THR B O 1
ATOM 1843 N N . MET B 1 98 ? 15.281 3.955 3.922 1 91 98 MET B N 1
ATOM 1844 C CA . MET B 1 98 ? 14.562 5.113 3.396 1 91 98 MET B CA 1
ATOM 1845 C C . MET B 1 98 ? 15.516 6.277 3.145 1 91 98 MET B C 1
ATOM 1847 O O . MET B 1 98 ? 16.328 6.617 4.008 1 91 98 MET B O 1
ATOM 1851 N N . ASP B 1 99 ? 15.469 6.797 1.935 1 91.62 99 ASP B N 1
ATOM 1852 C CA . ASP B 1 99 ? 16.203 8.031 1.665 1 91.62 99 ASP B CA 1
ATOM 1853 C C . ASP B 1 99 ? 15.25 9.211 1.487 1 91.62 99 ASP B C 1
ATOM 1855 O O . ASP B 1 99 ? 14.047 9.078 1.7 1 91.62 99 ASP B O 1
ATOM 1859 N N . TYR B 1 100 ? 15.836 10.297 1.198 1 94.56 100 TYR B N 1
ATOM 1860 C CA . TYR B 1 100 ? 15.078 11.539 1.051 1 94.56 100 TYR B CA 1
ATOM 1861 C C . TYR B 1 100 ? 14.008 11.398 -0.029 1 94.56 100 TYR B C 1
ATOM 1863 O O . TYR B 1 100 ? 12.875 11.844 0.154 1 94.56 100 TYR B O 1
ATOM 1871 N N . GLU B 1 101 ? 14.359 10.727 -1.117 1 91.31 101 GLU B N 1
ATOM 1872 C CA . GLU B 1 101 ? 13.445 10.594 -2.25 1 91.31 101 GLU B CA 1
ATOM 1873 C C . GLU B 1 101 ? 12.281 9.672 -1.913 1 91.31 101 GLU B C 1
ATOM 1875 O O . GLU B 1 101 ? 11.141 9.938 -2.305 1 91.31 101 GLU B O 1
ATOM 1880 N N . ASP B 1 102 ? 12.562 8.633 -1.177 1 91.25 102 ASP B N 1
ATOM 1881 C CA . ASP B 1 102 ? 11.5 7.738 -0.727 1 91.25 102 ASP B CA 1
ATOM 1882 C C . ASP B 1 102 ? 10.469 8.492 0.114 1 91.25 102 ASP B C 1
ATOM 1884 O O . ASP B 1 102 ? 9.266 8.359 -0.113 1 91.25 102 ASP B O 1
ATOM 1888 N N . PHE B 1 103 ? 11.039 9.234 1.042 1 95.56 103 PHE B N 1
ATOM 1889 C CA . PHE B 1 103 ? 10.211 9.977 1.983 1 95.56 103 PHE B CA 1
ATOM 1890 C C . PHE B 1 103 ? 9.375 11.023 1.259 1 95.56 103 PHE B C 1
ATOM 1892 O O . PHE B 1 103 ? 8.156 11.094 1.444 1 95.56 103 PHE B O 1
ATOM 1899 N N . ARG B 1 104 ? 9.961 11.719 0.407 1 94.69 104 ARG B N 1
ATOM 1900 C CA . ARG B 1 104 ? 9.281 12.75 -0.37 1 94.69 104 ARG B CA 1
ATOM 1901 C C . ARG B 1 104 ? 8.203 12.141 -1.259 1 94.69 104 ARG B C 1
ATOM 1903 O O . ARG B 1 104 ? 7.082 12.664 -1.328 1 94.69 104 ARG B O 1
ATOM 1910 N N . SER B 1 105 ? 8.516 11.094 -1.96 1 93 105 SER B N 1
ATOM 1911 C CA . SER B 1 105 ? 7.57 10.453 -2.875 1 93 105 SER B CA 1
ATOM 1912 C C . SER B 1 105 ? 6.328 9.969 -2.139 1 93 105 SER B C 1
ATOM 1914 O O . SER B 1 105 ? 5.215 10.07 -2.656 1 93 105 SER B O 1
ATOM 1916 N N . SER B 1 106 ? 6.547 9.422 -0.946 1 94.88 106 SER B N 1
ATOM 1917 C CA . SER B 1 106 ? 5.426 8.945 -0.146 1 94.88 106 SER B CA 1
ATOM 1918 C C . SER B 1 106 ? 4.492 10.094 0.23 1 94.88 106 SER B C 1
ATOM 1920 O O . SER B 1 106 ? 3.27 9.977 0.102 1 94.88 106 SER B O 1
ATOM 1922 N N . LEU B 1 107 ? 5.082 11.188 0.675 1 96.19 107 LEU B N 1
ATOM 1923 C CA . LEU B 1 107 ? 4.285 12.344 1.063 1 96.19 107 LEU B CA 1
ATOM 1924 C C . LEU B 1 107 ? 3.564 12.938 -0.143 1 96.19 107 LEU B C 1
ATOM 1926 O O . LEU B 1 107 ? 2.391 13.305 -0.053 1 96.19 107 LEU B O 1
ATOM 1930 N N . GLU B 1 108 ? 4.254 12.984 -1.221 1 93.44 108 GLU B N 1
ATOM 1931 C CA . GLU B 1 108 ? 3.648 13.508 -2.439 1 93.44 108 GLU B CA 1
ATOM 1932 C C . GLU B 1 108 ? 2.504 12.625 -2.916 1 93.44 108 GLU B C 1
ATOM 1934 O O . GLU B 1 108 ? 1.481 13.117 -3.391 1 93.44 108 GLU B O 1
ATOM 1939 N N . ALA B 1 109 ? 2.738 11.359 -2.879 1 93.12 109 ALA B N 1
ATOM 1940 C CA . ALA B 1 109 ? 1.682 10.43 -3.262 1 93.12 109 ALA B CA 1
ATOM 1941 C C . ALA B 1 109 ? 0.433 10.633 -2.408 1 93.12 109 ALA B C 1
ATOM 1943 O O . ALA B 1 109 ? -0.686 10.641 -2.926 1 93.12 109 ALA B O 1
ATOM 1944 N N . ILE B 1 110 ? 0.607 10.812 -1.126 1 94.81 110 ILE B N 1
ATOM 1945 C CA . ILE B 1 110 ? -0.511 11.016 -0.212 1 94.81 110 ILE B CA 1
ATOM 1946 C C . ILE B 1 110 ? -1.208 12.336 -0.54 1 94.81 110 ILE B C 1
ATOM 1948 O O . ILE B 1 110 ? -2.438 12.391 -0.613 1 94.81 110 ILE B O 1
ATOM 1952 N N . SER B 1 111 ? -0.417 13.312 -0.751 1 94.62 111 SER B N 1
ATOM 1953 C CA . SER B 1 111 ? -0.967 14.609 -1.112 1 94.62 111 SER B CA 1
ATOM 1954 C C . SER B 1 111 ? -1.812 14.523 -2.379 1 94.62 111 SER B C 1
ATOM 1956 O O . SER B 1 111 ? -2.932 15.039 -2.422 1 94.62 111 SER B O 1
ATOM 1958 N N . LEU B 1 112 ? -1.256 13.906 -3.412 1 93.75 112 LEU B N 1
ATOM 1959 C CA . LEU B 1 112 ? -1.947 13.773 -4.691 1 93.75 112 LEU B CA 1
ATOM 1960 C C . LEU B 1 112 ? -3.227 12.961 -4.535 1 93.75 112 LEU B C 1
ATOM 1962 O O . LEU B 1 112 ? -4.266 13.312 -5.094 1 93.75 112 LEU B O 1
ATOM 1966 N N . ALA B 1 113 ? -3.148 11.875 -3.793 1 93.75 113 ALA B N 1
ATOM 1967 C CA . ALA B 1 113 ? -4.336 11.055 -3.572 1 93.75 113 ALA B CA 1
ATOM 1968 C C . ALA B 1 113 ? -5.441 11.852 -2.891 1 93.75 113 ALA B C 1
ATOM 1970 O O . ALA B 1 113 ? -6.59 11.836 -3.338 1 93.75 113 ALA B O 1
ATOM 1971 N N . LEU B 1 114 ? -5.105 12.562 -1.868 1 91.88 114 LEU B N 1
ATOM 1972 C CA . LEU B 1 114 ? -6.082 13.359 -1.135 1 91.88 114 LEU B CA 1
ATOM 1973 C C . LEU B 1 114 ? -6.742 14.383 -2.049 1 91.88 114 LEU B C 1
ATOM 1975 O O . LEU B 1 114 ? -7.961 14.555 -2.02 1 91.88 114 LEU B O 1
ATOM 1979 N N . THR B 1 115 ? -5.973 15.016 -2.789 1 92.94 115 THR B N 1
ATOM 1980 C CA . THR B 1 115 ? -6.449 16.078 -3.656 1 92.94 115 THR B CA 1
ATOM 1981 C C . THR B 1 115 ? -7.312 15.523 -4.785 1 92.94 115 THR B C 1
ATOM 1983 O O . THR B 1 115 ? -8.359 16.078 -5.105 1 92.94 115 THR B O 1
ATOM 1986 N N . GLN B 1 116 ? -6.965 14.414 -5.289 1 94.5 116 GLN B N 1
ATOM 1987 C CA . GLN B 1 116 ? -7.637 13.867 -6.461 1 94.5 116 GLN B CA 1
ATOM 1988 C C . GLN B 1 116 ? -8.844 13.023 -6.066 1 94.5 116 GLN B C 1
ATOM 1990 O O . GLN B 1 116 ? -9.852 13 -6.77 1 94.5 116 GLN B O 1
ATOM 1995 N N . HIS B 1 117 ? -8.773 12.367 -4.973 1 94.56 117 HIS B N 1
ATOM 1996 C CA . HIS B 1 117 ? -9.781 11.352 -4.684 1 94.56 117 HIS B CA 1
ATOM 1997 C C . HIS B 1 117 ? -10.852 11.891 -3.742 1 94.56 117 HIS B C 1
ATOM 1999 O O . HIS B 1 117 ? -11.961 11.359 -3.688 1 94.56 117 HIS B O 1
ATOM 2005 N N . TYR B 1 118 ? -10.547 12.906 -3.047 1 89.88 118 TYR B N 1
ATOM 2006 C CA . TYR B 1 118 ? -11.5 13.352 -2.037 1 89.88 118 TYR B CA 1
ATOM 2007 C C . TYR B 1 118 ? -12.82 13.75 -2.674 1 89.88 118 TYR B C 1
ATOM 2009 O O . TYR B 1 118 ? -13.891 13.391 -2.176 1 89.88 118 TYR B O 1
ATOM 2017 N N . PRO B 1 119 ? -12.82 14.5 -3.777 1 91.38 119 PRO B N 1
ATOM 2018 C CA . PRO B 1 119 ? -14.109 14.82 -4.402 1 91.38 119 PRO B CA 1
ATOM 2019 C C . PRO B 1 119 ? -14.914 13.57 -4.77 1 91.38 119 PRO B C 1
ATOM 2021 O O . PRO B 1 119 ? -16.141 13.586 -4.691 1 91.38 119 PRO B O 1
ATOM 2024 N N . ILE B 1 120 ? -14.273 12.523 -5.098 1 92.75 120 ILE B N 1
ATOM 2025 C CA . ILE B 1 120 ? -14.914 11.258 -5.457 1 92.75 120 ILE B CA 1
ATOM 2026 C C . ILE B 1 120 ? -15.445 10.578 -4.195 1 92.75 120 ILE B C 1
ATOM 2028 O O . ILE B 1 120 ? -16.609 10.164 -4.148 1 92.75 120 ILE B O 1
ATOM 2032 N N . LEU B 1 121 ? -14.664 10.516 -3.164 1 94.5 121 LEU B N 1
ATOM 2033 C CA . LEU B 1 121 ? -14.992 9.789 -1.94 1 94.5 121 LEU B CA 1
ATOM 2034 C C . LEU B 1 121 ? -16.078 10.516 -1.156 1 94.5 121 LEU B C 1
ATOM 2036 O O . LEU B 1 121 ? -16.938 9.883 -0.535 1 94.5 121 LEU B O 1
ATOM 2040 N N . SER B 1 122 ? -16.031 11.812 -1.238 1 91.88 122 SER B N 1
ATOM 2041 C CA . SER B 1 122 ? -16.969 12.617 -0.463 1 91.88 122 SER B CA 1
ATOM 2042 C C . SER B 1 122 ? -18.391 12.453 -0.972 1 91.88 122 SER B C 1
ATOM 2044 O O . SER B 1 122 ? -19.344 12.781 -0.27 1 91.88 122 SER B O 1
ATOM 2046 N N . GLU B 1 123 ? -18.562 11.984 -2.182 1 92.69 123 GLU B N 1
ATOM 2047 C CA . GLU B 1 123 ? -19.875 11.742 -2.744 1 92.69 123 GLU B CA 1
ATOM 2048 C C . GLU B 1 123 ? -20.625 10.664 -1.967 1 92.69 123 GLU B C 1
ATOM 2050 O O . GLU B 1 123 ? -21.844 10.555 -2.053 1 92.69 123 GLU B O 1
ATOM 2055 N N . TYR B 1 124 ? -19.875 9.938 -1.255 1 90.75 124 TYR B N 1
ATOM 2056 C CA . TYR B 1 124 ? -20.484 8.836 -0.528 1 90.75 124 TYR B CA 1
ATOM 2057 C C . TYR B 1 124 ? -20.953 9.281 0.853 1 90.75 124 TYR B C 1
ATOM 2059 O O . TYR B 1 124 ? -21.594 8.516 1.574 1 90.75 124 TYR B O 1
ATOM 2067 N N . LEU B 1 125 ? -20.562 10.5 1.276 1 86.69 125 LEU B N 1
ATOM 2068 C CA . LEU B 1 125 ? -21 11.047 2.557 1 86.69 125 LEU B CA 1
ATOM 2069 C C . LEU B 1 125 ? -22.453 11.523 2.484 1 86.69 125 LEU B C 1
ATOM 2071 O O . LEU B 1 125 ? -22.922 11.914 1.415 1 86.69 125 LEU B O 1
ATOM 2075 N N . PRO B 1 126 ? -23.125 11.281 3.664 1 80.88 126 PRO B N 1
ATOM 2076 C CA . PRO B 1 126 ? -24.5 11.781 3.658 1 80.88 126 PRO B CA 1
ATOM 2077 C C . PRO B 1 126 ? -24.594 13.258 3.279 1 80.88 126 PRO B C 1
ATOM 2079 O O . PRO B 1 126 ? -23.734 14.055 3.668 1 80.88 126 PRO B O 1
ATOM 2082 N N . LYS B 1 127 ? -25.5 13.492 2.18 1 72.44 127 LYS B N 1
ATOM 2083 C CA . LYS B 1 127 ? -25.719 14.875 1.749 1 72.44 127 LYS B CA 1
ATOM 2084 C C . LYS B 1 127 ? -26.359 15.703 2.861 1 72.44 127 LYS B C 1
ATOM 2086 O O . LYS B 1 127 ? -27.281 15.234 3.541 1 72.44 127 LYS B O 1
ATOM 2091 N N . THR B 1 128 ? -25.594 16.609 3.486 1 61.59 128 THR B N 1
ATOM 2092 C CA . THR B 1 128 ? -26.219 17.531 4.426 1 61.59 128 THR B CA 1
ATOM 2093 C C . THR B 1 128 ? -27.484 18.156 3.816 1 61.59 128 THR B C 1
ATOM 2095 O O . THR B 1 128 ? -27.422 18.766 2.754 1 61.59 128 THR B O 1
ATOM 2098 N N . LYS B 1 129 ? -28.672 17.672 4.234 1 46.53 129 LYS B N 1
ATOM 2099 C CA . LYS B 1 129 ? -29.922 18.344 3.924 1 46.53 129 LYS B CA 1
ATOM 2100 C C . LYS B 1 129 ? -29.891 19.797 4.383 1 46.53 129 LYS B C 1
ATOM 2102 O O . LYS B 1 129 ? -29.359 20.109 5.441 1 46.53 129 LYS B O 1
#

Radius of gyration: 18.83 Å; Cα contacts (8 Å, |Δi|>4): 421; chains: 2; bounding box: 52×53×44 Å

Foldseek 3Di:
DPQALVNVLCVVVVFDWDDPDPQKIATCHVVLQRHQWMWGCDPQKIKIKHFLAAADPPPNVVLVVVQVVCQVPPQPAFGFDDDPRTTMTMGMDGNVPDDSVNVVVNSNSRSVCSVPCSVVNCVRDPDDD/DPQALVNVLCVVVVFDWDDPDPQKIATCHVVLQRHQWMWGCDPQKIKIKHFLAAADPPPNVVLVVVQVVCQVPPQPAFGFDDDPRTTMTMGMDGNVPDDSVNVVVNSNSRSVCSVPCSVVNCVRDPDDD

Sequence (258 aa):
MAESKIERYLIDLMFTYRDLGDNMWIIEDEDHSLNGVVVMYEAPLVIIRVLVMHAPEQNRLELFTKLLELNASDVVHGAYALENNDIILIDTLQYDTMDYEDFRSSLEAISLALTQHYPILSEYLPKTKMAESKIERYLIDLMFTYRDLGDNMWIIEDEDHSLNGVVVMYEAPLVIIRVLVMHAPEQNRLELFTKLLELNASDVVHGAYALENNDIILIDTLQYDTMDYEDFRSSLEAISLALTQHYPILSEYLPKTK

Solvent-accessible surface area (backbone atoms only — not comparable to full-atom values): 13993 Å² total; per-residue (Å²): 126,84,73,48,75,65,55,49,48,41,56,75,68,66,56,45,64,47,80,73,53,91,55,28,34,37,28,60,22,67,94,68,51,36,55,63,29,31,40,33,55,54,89,69,32,32,39,38,34,30,79,73,43,72,58,54,88,55,66,41,54,62,50,49,49,49,43,23,31,39,33,60,74,68,41,64,50,33,29,53,19,33,56,96,61,27,31,26,41,38,34,59,41,48,52,90,76,50,47,69,64,54,54,50,50,39,53,50,39,48,22,50,47,52,68,66,41,42,73,64,58,52,68,60,44,85,77,83,125,125,83,75,48,75,65,54,50,46,41,56,74,69,68,55,46,63,46,80,73,53,91,55,28,34,37,27,61,23,64,94,69,52,36,57,62,30,32,39,33,53,54,90,69,33,32,39,39,36,30,80,72,46,72,59,53,88,56,67,41,53,61,48,49,51,49,45,24,31,38,33,60,72,68,41,64,50,32,29,52,20,32,55,97,60,26,31,28,39,39,35,58,43,48,51,88,76,52,46,68,66,56,53,49,51,40,53,48,39,47,22,50,46,52,68,65,41,42,74,62,59,53,67,58,44,83,77,84,126

Organism: Gracilinema caldarium (strain ATCC 51460 / DSM 7334 / H1) (NCBI:txid744872)

pLDDT: mean 92.76, std 8.63, range [44.62, 98.38]

Nearest PDB structures (foldseek):
  2plg-assembly1_B  TM=7.587E-01  e=9.427E-06  Synechococcus elongatus
  2plg-assembly1_A  TM=7.605E-01  e=1.220E-05  Synechococcus elongatus
  8q8o-assembly2_B-3  TM=7.564E-01  e=7.427E-05  Pseudomonas aeruginosa UCBPP-PA14
  3epu-assembly1_A  TM=6.218E-01  e=3.425E-05  Salmonella enterica subsp. enterica serovar Typhimurium
  4g6t-assembly1_A  TM=6.779E-01  e=2.878E-04  Pseudomonas syringae pv. tomato str. DC3000